Protein 4L1D (pdb70)

B-factor: mean 42.99, std 20.19, range [4.31, 129.13]

Nearest PDB structures (foldseek):
  4l1d-assembly1_A  TM=1.009E+00  e=3.446E-23  Homo sapiens
  4l1d-assembly3_C  TM=9.977E-01  e=1.136E-20  Homo sapiens
  7tj9-assembly1_B  TM=9.835E-01  e=1.934E-17  Homo sapiens
  7w1s-assembly1_B  TM=7.763E-01  e=4.153E-06  Vicugna pacos
  1tvd-assembly1_B  TM=7.160E-01  e=3.524E-06  Homo sapiens

Radius of gyration: 20.34 Å; Cα contacts (8 Å, |Δi|>4): 832; chains: 3; bounding box: 55×54×39 Å

CATH classification: 2.60.40.10

InterPro domains:
  IPR003599 Immunoglobulin domain subtype [SM00409] (30-140)
  IPR007110 Immunoglobulin-like domain [PS50835] (24-123)
  IPR013106 Immunoglobulin V-set domain [PF07686] (29-140)
  IPR013783 Immunoglobulin-like fold [G3DSA:2.60.40.10] (25-149)
  IPR027098 Sodium channel subunit beta-1/beta-3 [PTHR10546] (1-215)
  IPR036179 Immunoglobulin-like domain superfamily [SSF48726] (28-125)

Foldseek 3Di:
DFDADAADAEAEAFAKGKRKGFADDDVADKKKWKWWAFVVGDTDTCWIDDVHTDQDDDPQRPQKAFDADPVPRIGMIMGGRDDQRRFGKMKMWMAGPCGDIDIGIHRHGYDYD/DFDADAADAEAEAQAKGKHKGFADDCADKKKWKWWAFPHGDIDTCWIQDVHTDQDDDPQRPQKAFDADPVRRIGMIMRHRDHQRRFGKMKMWMQHNDDIDIGIHRHGYDD/DDADAADAEAEAFAKGKHKDFADDCAAKKKWKWWAAVVGDIDTDWIDDVHTDQDDDPQGPQKAFDADPVRRIGMIMGGRDDQVRFGKMKIWMQHVDDIDIDIHRHGYDD

Sequence (332 aa):
VCVEVPSETEAVQGNPMKLRCISCMKRATTVVEWFYRPEGGKDFLIYEYRNGHQEVESPFQGRLQWNGSKDLQDVSITVLNVTLNDSGLYTCNVSREFFVKTTRLIPLRVHHHVCVEVPSETEAVQGNPMKLRCISCMKATTVVEWFYRPEGGKDFLIYEYRNGHQEVESPFQGRLQWNGSKDLQDVSITVLNVTLNDSGLYTCNVSREFVKTTRLIPLRVHHCVEVPSETEAVQGNPMKLRCISCMKATTVVEWFYRPEGGKDFLIYEYRNGHQEVESPFQGRLQWNGSKDLQDVSITVLNVTLNDSGLYTCNVSREFVKTTRLIPLRVHH

Secondary structure (DSSP, 8-state):
-----PPP-EEETTS-EEE--B------EEEEEEEEE-TTS--EEEEEEESSEE---STTTTSEEE---TTSSB--EEE-S--GGG-EEEEEEEEEE--EEEEEEEEEEEE--/-----PPP-EEETTS-EEE--B------EEEEEEEE-SS---EEEEEEESSBPP--STTTTSEEE---TTSSB--EEESS--GGG-EEEEEEEEE--EEEEEEEEEEEE-/----PPP-EEETTS-EEE--B------EEEEEEEE-TTS--EEEEEESSSBPP--STTTTSEEE---SSSSB--EEESS--GGG-EEEEEEEEE--EEEEEEEEEEEE-

GO terms:
  GO:0005886 plasma membrane (C, IDA)
  GO:0001518 voltage-gated sodium channel complex (C, IDA)
  GO:0005515 protein binding (F, IPI)
  GO:0035725 sodium ion transmembrane transport (P, IDA)
  GO:0017080 sodium channel regulator activity (F, IDA)
  GO:0010765 positive regulation of sodium ion transport (P, IDA)
  GO:0051899 membrane depolarization (P, IDA)
  GO:0086010 membrane depolarization during action potential (P, IDA)
  GO:0001518 voltage-gated sodium channel complex (C, TAS)
  GO:0017080 sodium channel regulator activity (F, IMP)
  GO:0010765 positive regulation of sodium ion transport (P, IMP)
  GO:0060048 cardiac muscle contraction (P, IMP)
  GO:0060371 regulation of atrial cardiac muscle cell membrane depolarization (P, IMP)
  GO:0060373 regulation of ventricular cardiac muscle cell membrane depolarization (P, IMP)
  GO:0072659 protein localization to plasma membrane (P, IMP)
  GO:0086002 cardiac muscle cell action potential involved in contraction (P, IMP)
  GO:0086005 ventricular cardiac muscle cell action potential (P, IMP)
  GO:0086010 membrane depolarization during action potential (P, IMP)
  GO:0086012 membrane depolarization during cardiac muscle cell action potential (P, IMP)
  GO:0086014 atrial cardiac muscle cell action potential (P, IMP)

Structure (mmCIF, N/CA/C/O backbone):
data_4L1D
#
_entry.id   4L1D
#
_cell.length_a   81.469
_cell.length_b   81.469
_cell.length_c   114.257
_cell.angle_alpha   90.00
_cell.angle_beta   90.00
_cell.angle_gamma   120.00
#
_symmetry.space_group_name_H-M   'P 31 2 1'
#
loop_
_entity.id
_entity.type
_entity.pdbx_description
1 polymer 'Sodium channel subunit beta-3'
2 water water
#
loop_
_atom_site.group_PDB
_atom_site.id
_atom_site.type_symbol
_atom_site.label_atom_id
_atom_site.label_alt_id
_atom_site.label_comp_id
_atom_site.label_asym_id
_atom_site.label_entity_id
_atom_site.label_seq_id
_atom_site.pdbx_PDB_ins_code
_atom_site.Cartn_x
_atom_site.Cartn_y
_atom_site.Cartn_z
_atom_site.occupancy
_atom_site.B_iso_or_equiv
_atom_site.auth_seq_id
_atom_site.auth_comp_id
_atom_site.auth_asym_id
_atom_site.auth_atom_id
_atom_site.pdbx_PDB_model_num
ATOM 1 N N . VAL A 1 1 ? 44.226 21.916 144.281 1.00 67.69 1 VAL A N 1
ATOM 2 C CA . VAL A 1 1 ? 44.533 20.643 143.562 1.00 72.92 1 VAL A CA 1
ATOM 3 C C . VAL A 1 1 ? 44.921 20.923 142.104 1.00 69.65 1 VAL A C 1
ATOM 4 O O . VAL A 1 1 ? 44.724 22.032 141.602 1.00 67.62 1 VAL A O 1
ATOM 8 N N . CYS A 1 2 ? 45.464 19.907 141.435 1.00 62.53 2 CYS A N 1
ATOM 9 C CA . CYS A 1 2 ? 45.904 20.008 140.044 1.00 59.75 2 CYS A CA 1
ATOM 10 C C . CYS A 1 2 ? 44.761 19.874 139.038 1.00 57.70 2 CYS A C 1
ATOM 11 O O . CYS A 1 2 ? 44.201 18.783 138.873 1.00 67.04 2 CYS A O 1
ATOM 14 N N . VAL A 1 3 ? 44.439 20.969 138.355 1.00 35.18 3 VAL A N 1
ATOM 15 C CA . VAL A 1 3 ? 43.467 20.931 137.268 1.00 42.99 3 VAL A CA 1
ATOM 16 C C . VAL A 1 3 ? 44.187 20.980 135.920 1.00 38.87 3 VAL A C 1
ATOM 17 O O . VAL A 1 3 ? 45.084 21.798 135.713 1.00 33.02 3 VAL A O 1
ATOM 21 N N . GLU A 1 4 ? 43.789 20.101 135.003 1.00 40.94 4 GLU A N 1
ATOM 22 C CA . GLU A 1 4 ? 44.345 20.100 133.640 1.00 38.94 4 GLU A CA 1
ATOM 23 C C . GLU A 1 4 ? 43.608 21.094 132.749 1.00 31.21 4 GLU A C 1
ATOM 24 O O . GLU A 1 4 ? 42.454 20.860 132.369 1.00 33.09 4 GLU A O 1
ATOM 30 N N . VAL A 1 5 ? 44.263 22.213 132.448 1.00 23.91 5 VAL A N 1
ATOM 31 C CA . VAL A 1 5 ? 43.639 23.246 131.619 1.00 28.64 5 VAL 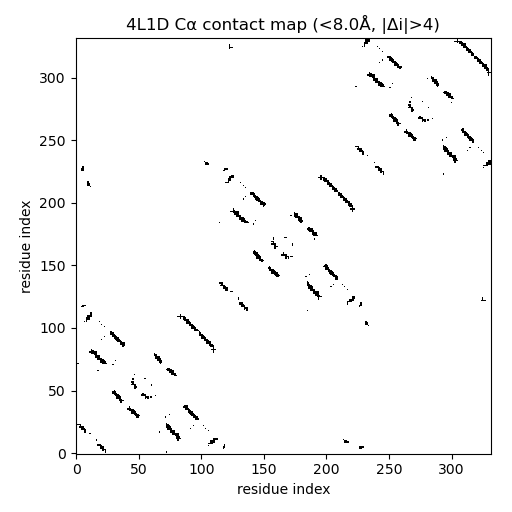A CA 1
ATOM 32 C C . VAL A 1 5 ? 44.351 23.378 130.274 1.00 26.37 5 VAL A C 1
ATOM 33 O O . VAL A 1 5 ? 45.567 23.454 130.227 1.00 28.44 5 VAL A O 1
ATOM 37 N N . PRO A 1 6 ? 43.586 23.437 129.169 1.00 21.05 6 PRO A N 1
ATOM 38 C CA . PRO A 1 6 ? 44.175 23.589 127.843 1.00 9.15 6 PRO A CA 1
ATOM 39 C C . PRO A 1 6 ? 44.829 24.957 127.654 1.00 14.03 6 PRO A C 1
ATOM 40 O O . PRO A 1 6 ? 44.470 25.907 128.313 1.00 21.13 6 PRO A O 1
ATOM 44 N N . SER A 1 7 ? 45.795 25.053 126.764 1.00 15.91 7 SER A N 1
ATOM 45 C CA . SER A 1 7 ? 46.433 26.327 126.486 1.00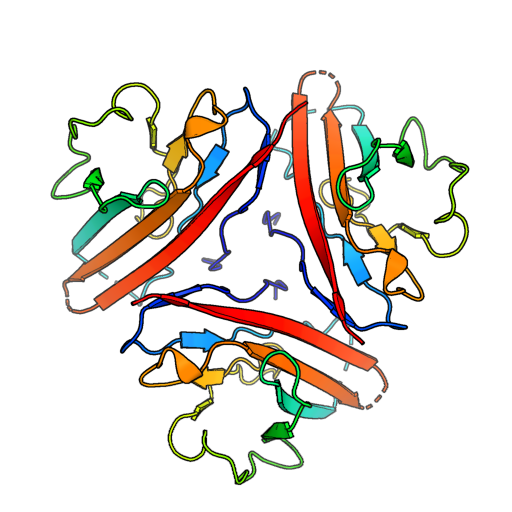 21.43 7 SER A CA 1
ATOM 46 C C . SER A 1 7 ? 45.533 27.262 125.683 1.00 19.03 7 SER A C 1
ATOM 47 O O . SER A 1 7 ? 44.672 26.799 124.937 1.00 24.45 7 SER A O 1
ATOM 50 N N . GLU A 1 8 ? 45.737 28.574 125.826 1.00 17.11 8 GLU A N 1
ATOM 51 C CA . GLU A 1 8 ? 45.201 29.527 124.856 1.00 16.47 8 GLU A CA 1
ATOM 52 C C . GLU A 1 8 ? 45.773 29.154 123.490 1.00 15.29 8 GLU A C 1
ATOM 53 O O . GLU A 1 8 ? 46.858 28.579 123.406 1.00 23.77 8 GLU A O 1
ATOM 59 N N . THR A 1 9 ? 45.062 29.471 122.418 1.00 13.79 9 THR A N 1
ATOM 60 C CA . THR A 1 9 ? 45.549 29.143 121.075 1.00 16.67 9 THR A CA 1
ATOM 61 C C . THR A 1 9 ? 45.651 30.374 120.197 1.00 14.74 9 THR A C 1
ATOM 62 O O . THR A 1 9 ? 46.072 30.296 119.051 1.00 24.58 9 THR A O 1
ATOM 66 N N . GLU A 1 10 ? 45.230 31.511 120.722 1.00 22.15 10 GLU A N 1
ATOM 67 C CA . GLU A 1 10 ? 45.330 32.758 119.981 1.00 21.88 10 GLU A CA 1
ATOM 68 C C . GLU A 1 10 ? 46.269 33.704 120.722 1.00 20.98 10 GLU A C 1
ATOM 69 O O . GLU A 1 10 ? 46.250 33.769 121.950 1.00 22.78 10 GLU A O 1
ATOM 75 N N . ALA A 1 11 ? 47.124 34.398 119.982 1.00 25.17 11 ALA A N 1
ATOM 76 C CA . ALA A 1 11 ? 48.105 35.292 120.592 1.00 19.29 11 ALA A CA 1
ATOM 77 C C . ALA A 1 11 ? 48.148 36.601 119.854 1.00 15.95 11 ALA A C 1
ATOM 78 O O . ALA A 1 11 ? 47.973 36.646 118.640 1.00 23.43 11 ALA A O 1
ATOM 80 N N . VAL A 1 12 ? 48.406 37.665 120.596 1.00 17.97 12 VAL A N 1
ATOM 81 C CA . VAL A 1 12 ? 48.536 38.988 120.017 1.00 31.42 12 VAL A CA 1
ATOM 82 C C . VAL A 1 12 ? 50.005 39.278 119.726 1.00 27.42 12 VAL A C 1
ATOM 83 O O . VAL A 1 12 ? 50.856 39.102 120.594 1.00 32.43 12 VAL A O 1
ATOM 87 N N . GLN A 1 13 ? 50.288 39.718 118.504 1.00 28.49 13 GLN A N 1
ATOM 88 C CA . GLN A 1 13 ? 51.643 40.049 118.083 1.00 36.46 13 GLN A CA 1
ATOM 89 C C . GLN A 1 13 ? 52.278 41.077 119.015 1.00 36.14 13 GLN A C 1
ATOM 90 O O . GLN A 1 13 ? 51.653 42.067 119.386 1.00 33.78 13 GLN A O 1
ATOM 96 N N . GLY A 1 14 ? 53.520 40.828 119.404 1.00 33.45 14 GLY A N 1
ATOM 97 C CA . GLY A 1 14 ? 54.242 41.785 120.232 1.00 30.45 14 GLY A CA 1
ATOM 98 C C . GLY A 1 14 ? 54.155 41.515 121.720 1.00 40.80 14 GLY A C 1
ATOM 99 O O . GLY A 1 14 ? 54.953 42.041 122.491 1.00 46.59 14 GLY A O 1
ATOM 100 N N . ASN A 1 15 ? 53.187 40.705 122.140 1.00 43.85 15 ASN A N 1
ATOM 101 C CA . ASN A 1 15 ? 53.091 40.319 123.542 1.00 30.74 15 ASN A CA 1
ATOM 102 C C . ASN A 1 15 ? 53.708 38.955 123.802 1.00 28.69 15 ASN A C 1
ATOM 103 O O . ASN A 1 15 ? 53.886 38.168 122.881 1.00 30.24 15 ASN A O 1
ATOM 108 N N . PRO A 1 16 ? 53.998 38.653 125.076 1.00 34.33 16 PRO A N 1
ATOM 109 C CA . PRO A 1 16 ? 54.385 37.293 125.446 1.00 29.48 16 PRO A CA 1
ATOM 110 C C . PRO A 1 16 ? 53.180 36.356 125.381 1.00 27.30 16 PRO A C 1
ATOM 111 O O . PRO A 1 16 ? 52.050 36.780 125.601 1.00 33.69 16 PRO A O 1
ATOM 115 N N . MET A 1 17 ? 53.428 35.087 125.096 1.00 36.96 17 MET A N 1
ATOM 116 C CA . MET A 1 17 ? 52.373 34.087 124.995 1.00 23.17 17 MET A CA 1
ATOM 117 C C . MET A 1 17 ? 52.712 32.924 125.924 1.00 18.19 17 MET A C 1
ATOM 118 O O . MET A 1 17 ? 53.856 32.458 125.951 1.00 26.66 17 MET A O 1
ATOM 123 N N . LYS A 1 18 ? 51.732 32.479 126.700 1.00 10.60 18 LYS A N 1
ATOM 124 C CA . LYS A 1 18 ? 51.926 31.314 127.542 1.00 15.10 18 LYS A CA 1
ATOM 125 C C . LYS A 1 18 ? 51.452 30.079 126.809 1.00 16.28 18 LYS A C 1
ATOM 126 O O . LYS A 1 18 ? 50.275 29.957 126.497 1.00 23.46 18 LYS A O 1
ATOM 132 N N . LEU A 1 19 ? 52.367 29.171 126.516 1.00 17.69 19 LEU A N 1
ATOM 133 C CA . LEU A 1 19 ? 51.972 27.874 126.008 1.00 17.74 19 LEU A CA 1
ATOM 134 C C . LEU A 1 19 ? 51.728 26.960 127.205 1.00 18.57 19 LEU A C 1
ATOM 135 O O . LEU A 1 19 ? 52.649 26.387 127.779 1.00 11.99 19 LEU A O 1
ATOM 140 N N . ARG A 1 20 ? 50.479 26.869 127.618 1.00 17.03 20 ARG A N 1
ATOM 141 C CA . ARG A 1 20 ? 50.158 26.110 128.813 1.00 11.89 20 ARG A CA 1
ATOM 142 C C . ARG A 1 20 ? 50.245 24.605 128.538 1.00 14.62 20 ARG A C 1
ATOM 143 O O . ARG A 1 20 ? 49.776 24.125 127.514 1.00 19.13 20 ARG A O 1
ATOM 151 N N . CYS A 1 21 ? 50.894 23.864 129.425 1.00 19.90 21 CYS A N 1
ATOM 152 C CA . CYS A 1 21 ? 50.847 22.400 129.343 1.00 15.22 21 CYS A CA 1
ATOM 153 C C . CYS A 1 21 ? 50.794 21.819 130.752 1.00 20.31 21 CYS A C 1
ATOM 154 O O . CYS A 1 21 ? 51.725 21.994 131.533 1.00 21.77 21 CYS A O 1
ATOM 157 N N . ILE A 1 22 ? 49.685 21.165 131.082 1.00 15.05 22 ILE A N 1
ATOM 158 C CA . ILE A 1 22 ? 49.509 20.605 132.392 1.00 13.53 22 ILE A CA 1
ATOM 159 C C . ILE A 1 22 ? 49.244 19.111 132.320 1.00 22.85 22 ILE A C 1
ATOM 160 O O . ILE A 1 22 ? 48.360 18.654 131.610 1.00 26.20 22 ILE A O 1
ATOM 165 N N . SER A 1 23 ? 50.033 18.347 133.055 1.00 28.63 23 SER A N 1
ATOM 166 C CA . SER A 1 23 ? 49.851 16.918 133.120 1.00 29.37 23 SER A CA 1
ATOM 167 C C . SER A 1 23 ? 49.703 16.576 134.586 1.00 31.92 23 SER A C 1
ATOM 168 O O . SER A 1 23 ? 50.688 16.506 135.305 1.00 39.30 23 SER A O 1
ATOM 171 N N . CYS A 1 24 ? 48.467 16.398 135.037 1.00 27.60 24 CYS A N 1
ATOM 172 C CA . CYS A 1 24 ? 48.216 16.097 136.431 1.00 24.23 24 CYS A CA 1
ATOM 173 C C . CYS A 1 24 ? 48.575 14.663 136.672 1.00 30.81 24 CYS A C 1
ATOM 174 O O . CYS A 1 24 ? 48.282 13.776 135.884 1.00 31.47 24 CYS A O 1
ATOM 177 N N . MET A 1 25 ? 49.244 14.433 137.773 1.00 44.33 25 MET A N 1
ATOM 178 C CA . MET A 1 25 ? 49.997 13.228 137.869 1.00 51.44 25 MET A CA 1
ATOM 179 C C . MET A 1 25 ? 49.428 12.235 138.850 1.00 57.58 25 MET A C 1
ATOM 180 O O . MET A 1 25 ? 48.587 12.578 139.681 1.00 53.58 25 MET A O 1
ATOM 185 N N . LYS A 1 26 ? 49.903 10.998 138.711 1.00 62.36 26 LYS A N 1
ATOM 186 C CA . LYS A 1 26 ? 49.440 9.847 139.475 1.00 67.77 26 LYS A CA 1
ATOM 187 C C . LYS A 1 26 ? 50.294 9.580 140.712 1.00 66.73 26 LYS A C 1
ATOM 188 O O . LYS A 1 26 ? 51.425 9.099 140.601 1.00 63.11 26 LYS A O 1
ATOM 190 N N . ARG A 1 27 ? 49.727 9.886 141.879 1.00 64.08 27 ARG A N 1
ATOM 191 C CA . ARG A 1 27 ? 50.359 9.663 143.192 1.00 67.20 27 ARG A CA 1
ATOM 192 C C . ARG A 1 27 ? 51.409 8.546 143.219 1.00 64.58 27 ARG A C 1
ATOM 193 O O . ARG A 1 27 ? 51.228 7.515 143.872 1.00 63.82 27 ARG A O 1
ATOM 195 N N . ALA A 1 32 ? 59.359 9.437 140.954 1.00 57.20 32 ALA A N 1
ATOM 196 C CA . ALA A 1 32 ? 58.790 9.855 139.668 1.00 63.61 32 ALA A CA 1
ATOM 197 C C . ALA A 1 32 ? 59.759 10.688 138.813 1.00 61.43 32 ALA A C 1
ATOM 198 O O . ALA A 1 32 ? 60.020 11.853 139.125 1.00 58.88 32 ALA A O 1
ATOM 200 N N . THR A 1 33 ? 60.274 10.095 137.735 1.00 52.58 33 THR A N 1
ATOM 201 C CA . THR A 1 33 ? 61.209 10.787 136.844 1.00 47.68 33 THR A CA 1
ATOM 202 C C . THR A 1 33 ? 60.494 11.386 135.642 1.00 46.61 33 THR A C 1
ATOM 203 O O . THR A 1 33 ? 59.723 10.708 134.961 1.00 51.23 33 THR A O 1
ATOM 207 N N . THR A 1 34 ? 60.783 12.653 135.376 1.00 41.58 34 THR A N 1
ATOM 208 C CA . THR A 1 34 ? 60.081 13.409 134.357 1.00 35.32 34 THR A CA 1
ATOM 209 C C . THR A 1 34 ? 60.958 13.831 133.194 1.00 32.03 34 THR A C 1
ATOM 210 O O . THR A 1 34 ? 62.095 14.253 133.386 1.00 37.24 34 THR A O 1
ATOM 214 N N . VAL A 1 35 ? 60.423 13.700 131.988 1.00 32.41 35 VAL A N 1
ATOM 215 C CA . VAL A 1 35 ? 61.039 14.295 130.819 1.00 36.06 35 VAL A CA 1
ATOM 216 C C . VAL A 1 35 ? 59.981 15.147 130.156 1.00 32.05 35 VAL A C 1
ATOM 217 O O . VAL A 1 35 ? 58.821 14.752 130.078 1.00 27.29 35 VAL A O 1
ATOM 221 N N . VAL A 1 36 ? 60.381 16.334 129.713 1.00 29.10 36 VAL A N 1
ATOM 222 C CA . VAL A 1 36 ? 59.482 17.219 128.985 1.00 21.12 36 VAL A CA 1
ATOM 223 C C . VAL A 1 36 ? 60.170 17.638 127.703 1.00 25.63 36 VAL A C 1
ATOM 224 O O . VAL A 1 36 ? 61.293 18.132 127.738 1.00 27.54 36 VAL A O 1
ATOM 228 N N . GLU A 1 37 ? 59.501 17.436 126.576 1.00 24.60 37 GLU A N 1
ATOM 229 C CA . GLU A 1 37 ? 60.016 17.926 125.311 1.00 21.59 37 GLU A CA 1
ATOM 230 C C . GLU A 1 37 ? 58.977 18.820 124.675 1.00 18.86 37 GLU A C 1
ATOM 231 O O . GLU A 1 37 ? 57.804 18.453 124.591 1.00 15.23 37 GLU A O 1
ATOM 237 N N . TRP A 1 38 ? 59.401 20.008 124.257 1.00 13.86 38 TRP A N 1
ATOM 238 C CA . TRP A 1 38 ? 58.536 20.886 123.504 1.00 5.68 38 TRP A CA 1
ATOM 239 C C . TRP A 1 38 ? 58.999 20.936 122.065 1.00 15.23 38 TRP A C 1
ATOM 240 O O . TRP A 1 38 ? 60.190 21.116 121.783 1.00 17.25 38 TRP A O 1
ATOM 251 N N . PHE A 1 39 ? 58.054 20.790 121.149 1.00 15.28 39 PHE A N 1
ATOM 252 C CA . PHE A 1 39 ? 58.371 20.814 119.732 1.00 14.92 39 PHE A CA 1
ATOM 253 C C . PHE A 1 39 ? 57.615 21.942 119.048 1.00 16.15 39 PHE A C 1
ATOM 254 O O . PHE A 1 39 ? 56.562 22.383 119.537 1.00 11.05 39 PHE A O 1
ATOM 262 N N . TYR A 1 40 ? 58.154 22.419 117.931 1.00 10.45 40 TYR A N 1
ATOM 263 C CA . TYR A 1 40 ? 57.432 23.377 117.107 1.00 14.67 40 TYR A CA 1
ATOM 264 C C . TYR A 1 40 ? 57.479 22.948 115.659 1.00 20.04 40 TYR A C 1
ATOM 265 O O . TYR A 1 40 ? 58.487 22.390 115.198 1.00 20.43 40 TYR A O 1
ATOM 274 N N . ARG A 1 41 ? 56.388 23.223 114.949 1.00 12.60 41 ARG A N 1
ATOM 275 C CA . ARG A 1 41 ? 56.310 22.914 113.545 1.00 18.03 41 ARG A CA 1
ATOM 276 C C . ARG A 1 41 ? 55.688 24.084 112.832 1.00 22.18 41 ARG A C 1
ATOM 277 O O . ARG A 1 41 ? 54.565 24.472 113.122 1.00 25.48 41 ARG A O 1
ATOM 285 N N . PRO A 1 42 ? 56.418 24.644 111.876 1.00 30.83 42 PRO A N 1
ATOM 286 C CA . PRO A 1 42 ? 55.878 25.691 111.030 1.00 24.11 42 PRO A CA 1
ATOM 287 C C . PRO A 1 42 ? 55.001 25.078 109.944 1.00 31.09 42 PRO A C 1
ATOM 288 O O . PRO A 1 42 ? 55.227 23.930 109.539 1.00 35.33 42 PRO A O 1
ATOM 292 N N . GLU A 1 43 ? 54.011 25.842 109.486 1.00 30.44 43 GLU A N 1
ATOM 293 C CA . GLU A 1 43 ? 53.136 25.424 108.404 1.00 31.22 43 GLU A CA 1
ATOM 294 C C . GLU A 1 43 ? 53.946 24.885 107.222 1.00 28.27 43 GLU A C 1
ATOM 295 O O . GLU A 1 43 ? 54.769 25.589 106.633 1.00 27.05 43 GLU A O 1
ATOM 301 N N . GLY A 1 44 ? 53.710 23.617 106.908 1.00 26.77 44 GLY A N 1
ATOM 302 C CA . GLY A 1 44 ? 54.370 22.955 105.802 1.00 21.35 44 GLY A CA 1
ATOM 303 C C . GLY A 1 44 ? 55.800 22.580 106.114 1.00 37.96 44 GLY A C 1
ATOM 304 O O . GLY A 1 44 ? 56.618 22.471 105.204 1.00 36.99 44 GLY A O 1
ATOM 305 N N . GLY A 1 45 ? 56.101 22.366 107.393 1.00 33.50 45 GLY A N 1
ATOM 306 C CA . GLY A 1 45 ? 57.450 22.014 107.828 1.00 30.33 45 GLY A CA 1
ATOM 307 C C . GLY A 1 45 ? 57.501 20.796 108.734 1.00 24.51 45 GLY A C 1
ATOM 308 O O . GLY A 1 45 ? 56.533 20.038 108.823 1.00 17.66 45 GLY A O 1
ATOM 309 N N . LYS A 1 46 ? 58.636 20.621 109.408 1.00 25.51 46 LYS A N 1
ATOM 310 C CA . LYS A 1 46 ? 58.871 19.475 110.293 1.00 31.22 46 LYS A CA 1
ATOM 311 C C . LYS A 1 46 ? 58.999 19.921 111.741 1.00 24.23 46 LYS A C 1
ATOM 312 O O . LYS A 1 46 ? 59.554 20.981 112.006 1.00 26.63 46 LYS A O 1
ATOM 318 N N . ASP A 1 47 ? 58.514 19.103 112.675 1.00 24.01 47 ASP A N 1
ATOM 319 C CA . ASP A 1 47 ? 58.758 19.331 114.104 1.00 21.62 47 ASP A CA 1
ATOM 320 C C . ASP A 1 47 ? 60.244 19.449 114.395 1.00 25.17 47 ASP A C 1
ATOM 321 O O . ASP A 1 47 ? 61.032 18.617 113.940 1.00 34.01 47 ASP A O 1
ATOM 326 N N . PHE A 1 48 ? 60.638 20.458 115.153 1.00 18.32 48 PHE A N 1
ATOM 327 C CA . PHE A 1 48 ? 61.950 20.404 115.767 1.00 23.35 48 PHE A CA 1
ATOM 328 C C . PHE A 1 48 ? 61.816 20.748 117.238 1.00 26.20 48 PHE A C 1
ATOM 329 O O . PHE A 1 48 ? 60.902 21.469 117.617 1.00 21.14 48 PHE A O 1
ATOM 337 N N . LEU A 1 49 ? 62.712 20.199 118.056 1.00 17.67 49 LEU A N 1
ATOM 338 C CA . LEU A 1 49 ? 62.733 20.428 119.499 1.00 8.66 49 LEU A CA 1
ATOM 339 C C . LEU A 1 49 ? 63.055 21.881 119.812 1.00 22.50 49 LEU A C 1
ATOM 340 O O . LEU A 1 49 ? 63.887 22.467 119.144 1.00 27.30 49 LEU A O 1
ATOM 345 N N . ILE A 1 50 ? 62.405 22.466 120.816 1.00 21.09 50 ILE A N 1
ATOM 346 C CA . ILE A 1 50 ? 62.694 23.875 121.176 1.00 15.26 50 ILE A CA 1
ATOM 347 C C . ILE A 1 50 ? 62.958 24.068 122.663 1.00 11.52 50 ILE A C 1
ATOM 348 O O . ILE A 1 50 ? 63.568 25.042 123.051 1.00 15.68 50 ILE A O 1
ATOM 353 N N . TYR A 1 51 ? 62.461 23.146 123.479 1.00 15.58 51 TYR A N 1
ATOM 354 C CA . TYR A 1 51 ? 62.672 23.166 124.912 1.00 6.93 51 TYR A CA 1
ATOM 355 C C . TYR A 1 51 ? 62.741 21.729 125.417 1.00 20.84 51 TYR A C 1
ATOM 356 O O . TYR A 1 51 ? 61.993 20.870 124.954 1.00 19.17 51 TYR A O 1
ATOM 365 N N . GLU A 1 52 ? 63.628 21.464 126.366 1.00 18.31 52 GLU A N 1
ATOM 366 C CA . GLU A 1 52 ? 63.731 20.118 126.915 1.00 22.62 52 GLU A CA 1
ATOM 367 C C . GLU A 1 52 ? 63.986 20.126 128.420 1.00 27.88 52 GLU A C 1
ATOM 368 O O . GLU A 1 52 ? 64.869 20.838 128.893 1.00 22.96 52 GLU A O 1
ATOM 374 N N . TYR A 1 53 ? 63.231 19.338 129.181 1.00 22.51 53 TYR A N 1
ATOM 375 C CA . TYR A 1 53 ? 63.702 18.992 130.519 1.00 19.78 53 TYR A CA 1
ATOM 376 C C . TYR A 1 53 ? 64.102 17.521 130.566 1.00 23.66 53 TYR A C 1
ATOM 377 O O . TYR A 1 53 ? 63.258 16.630 130.428 1.00 31.35 53 TYR A O 1
ATOM 386 N N . ARG A 1 54 ? 65.391 17.273 130.749 1.00 21.13 54 ARG A N 1
ATOM 387 C CA . ARG A 1 54 ? 65.929 15.919 130.793 1.00 25.38 54 ARG A CA 1
ATOM 388 C C . ARG A 1 54 ? 67.138 15.919 131.730 1.00 30.99 54 ARG A C 1
ATOM 389 O O . ARG A 1 54 ? 68.252 16.227 131.307 1.00 35.73 54 ARG A O 1
ATOM 397 N N . ASN A 1 55 ? 66.917 15.559 132.995 1.00 26.32 55 ASN A N 1
ATOM 398 C CA . ASN A 1 55 ? 67.921 15.771 134.039 1.00 29.81 55 ASN A CA 1
ATOM 399 C C . ASN A 1 55 ? 68.349 17.230 134.029 1.00 30.08 55 ASN A C 1
ATOM 400 O O . ASN A 1 55 ? 69.500 17.539 133.756 1.00 31.04 55 ASN A O 1
ATOM 405 N N . GLY A 1 56 ? 67.397 18.120 134.280 1.00 31.73 56 GLY A N 1
ATOM 406 C CA . GLY A 1 56 ? 67.633 19.556 134.170 1.00 35.60 56 GLY A CA 1
ATOM 407 C C . GLY A 1 56 ? 67.041 20.177 132.914 1.00 38.18 56 GLY A C 1
ATOM 408 O O . GLY A 1 56 ? 66.704 19.466 131.943 1.00 29.60 56 GLY A O 1
ATOM 409 N N . HIS A 1 57 ? 66.914 21.509 132.943 1.00 28.29 57 HIS A N 1
ATOM 410 C CA . HIS A 1 57 ? 66.501 22.287 131.775 1.00 19.32 57 HIS A CA 1
ATOM 411 C C . HIS A 1 57 ? 67.682 22.518 130.846 1.00 20.38 57 HIS A C 1
ATOM 412 O O . HIS A 1 57 ? 68.644 23.196 131.199 1.00 26.61 57 HIS A O 1
ATOM 419 N N . GLN A 1 58 ? 67.604 21.941 129.657 1.00 20.32 58 GLN A N 1
ATOM 420 C CA . GLN A 1 58 ? 68.714 21.973 128.729 1.00 22.00 58 GLN A CA 1
ATOM 421 C C . GLN A 1 58 ? 68.603 23.158 127.808 1.00 25.69 58 GLN A C 1
ATOM 422 O O . GLN A 1 58 ? 67.496 23.624 127.514 1.00 19.99 58 GLN A O 1
ATOM 428 N N . GLU A 1 59 ? 69.756 23.654 127.375 1.00 21.21 59 GLU A N 1
ATOM 429 C CA . GLU A 1 59 ? 69.785 24.627 126.318 1.00 29.41 59 GLU A CA 1
ATOM 430 C C . GLU A 1 59 ? 69.606 23.912 125.002 1.00 31.74 59 GLU A C 1
ATOM 431 O O . GLU A 1 59 ? 70.340 22.986 124.663 1.00 44.70 59 GLU A O 1
ATOM 437 N N . VAL A 1 60 ? 68.593 24.340 124.277 1.00 36.12 60 VAL A N 1
ATOM 438 C CA . VAL A 1 60 ? 68.253 23.718 123.028 1.00 36.43 60 VAL A CA 1
ATOM 439 C C . VAL A 1 60 ? 68.512 24.766 121.981 1.00 29.80 60 VAL A C 1
ATOM 440 O O . VAL A 1 60 ? 68.056 25.899 122.104 1.00 25.46 60 VAL A O 1
ATOM 444 N N . GLU A 1 61 ? 69.278 24.405 120.965 1.00 42.29 61 GLU A N 1
ATOM 445 C CA . GLU A 1 61 ? 69.503 25.332 119.874 1.00 44.62 61 GLU A CA 1
ATOM 446 C C . GLU A 1 61 ? 68.327 25.311 118.919 1.00 38.78 61 GLU A C 1
ATOM 447 O O . GLU A 1 61 ? 67.916 24.250 118.454 1.00 48.96 61 GLU A O 1
ATOM 453 N N . SER A 1 62 ? 67.776 26.489 118.663 1.00 25.77 62 SER A N 1
ATOM 454 C CA . SER A 1 62 ? 66.612 26.645 117.820 1.00 36.85 62 SER A CA 1
ATOM 455 C C . SER A 1 62 ? 66.492 28.139 117.609 1.00 41.65 62 SER A C 1
ATOM 456 O O . SER A 1 62 ? 67.112 28.905 118.358 1.00 36.92 62 SER A O 1
ATOM 459 N N . PRO A 1 63 ? 65.684 28.553 116.608 1.00 41.22 63 PRO A N 1
ATOM 460 C CA . PRO A 1 63 ? 65.328 29.954 116.350 1.00 40.46 63 PRO A CA 1
ATOM 461 C C . PRO A 1 63 ? 64.595 30.555 117.543 1.00 37.55 63 PRO A C 1
ATOM 462 O O . PRO A 1 63 ? 64.378 31.785 117.632 1.00 38.21 63 PRO A O 1
ATOM 466 N N . PHE A 1 64 ? 64.204 29.666 118.440 1.00 28.68 64 PHE A N 1
ATOM 467 C CA . PHE A 1 64 ? 63.473 30.036 119.613 1.00 32.12 64 PHE A CA 1
ATOM 468 C C . PHE A 1 64 ? 64.408 30.320 120.769 1.00 38.77 64 PHE A C 1
ATOM 469 O O . PHE A 1 64 ? 64.022 31.021 121.711 1.00 42.09 64 PHE A O 1
ATOM 477 N N . GLN A 1 65 ? 65.633 29.792 120.688 1.00 44.11 65 GLN A N 1
ATOM 478 C CA . GLN A 1 65 ? 66.635 30.028 121.725 1.00 38.54 65 GLN A CA 1
ATOM 479 C C . GLN A 1 65 ? 66.815 31.528 121.864 1.00 42.41 65 GLN A C 1
ATOM 480 O O . GLN A 1 65 ? 67.024 32.224 120.864 1.00 43.52 65 GLN A O 1
ATOM 486 N N . GLY A 1 66 ? 66.705 32.016 123.098 1.00 41.32 66 GLY A N 1
ATOM 487 C CA . GLY A 1 66 ? 66.650 33.451 123.356 1.00 37.72 66 GLY A CA 1
ATOM 488 C C . GLY A 1 66 ? 65.293 33.940 123.839 1.00 34.86 66 GLY A C 1
ATOM 489 O O . GLY A 1 66 ? 65.234 34.744 124.757 1.00 30.65 66 GLY A O 1
ATOM 490 N N . ARG A 1 67 ? 64.201 33.458 123.242 1.00 40.88 67 ARG A N 1
ATOM 491 C CA . ARG A 1 67 ? 62.875 33.980 123.586 1.00 36.39 67 ARG A CA 1
ATOM 492 C C . ARG A 1 67 ? 61.996 33.021 124.363 1.00 31.93 67 ARG A C 1
ATOM 493 O O . ARG A 1 67 ? 60.787 33.218 124.434 1.00 31.29 67 ARG A O 1
ATOM 501 N N . LEU A 1 68 ? 62.570 31.973 124.933 1.00 23.87 68 LEU A N 1
ATOM 502 C CA . LEU A 1 68 ? 61.747 31.042 125.692 1.00 12.60 68 LEU A CA 1
ATOM 503 C C . LEU A 1 68 ? 61.936 31.259 127.180 1.00 24.36 68 LEU A C 1
ATOM 504 O O . LEU A 1 68 ? 63.000 31.691 127.622 1.00 32.26 68 LEU A O 1
ATOM 509 N N . GLN A 1 69 ? 60.898 30.981 127.954 1.00 27.07 69 GLN A N 1
ATOM 510 C CA . GLN A 1 69 ? 60.944 31.231 129.381 1.00 22.57 69 GLN A CA 1
ATOM 511 C C . GLN A 1 69 ? 60.169 30.123 130.050 1.00 18.99 69 GLN A C 1
ATOM 512 O O . GLN A 1 69 ? 59.052 29.831 129.656 1.00 24.21 69 GLN A O 1
ATOM 518 N N . TRP A 1 70 ? 60.752 29.501 131.062 1.00 23.41 70 TRP A N 1
ATOM 519 C CA . TRP A 1 70 ? 60.063 28.441 131.788 1.00 22.65 70 TRP A CA 1
ATOM 520 C C . TRP A 1 70 ? 58.996 29.023 132.710 1.00 30.16 70 TRP A C 1
ATOM 521 O O . TRP A 1 70 ? 59.193 30.071 133.315 1.00 24.96 70 TRP A O 1
ATOM 532 N N . ASN A 1 71 ? 57.868 28.334 132.812 1.00 22.56 71 ASN A N 1
ATOM 533 C CA . ASN A 1 71 ? 56.718 28.899 133.463 1.00 13.07 71 ASN A CA 1
ATOM 534 C C . ASN A 1 71 ? 55.916 27.791 134.095 1.00 22.11 71 ASN A C 1
ATOM 535 O O . ASN A 1 71 ? 54.696 27.856 134.179 1.00 28.54 71 ASN A O 1
ATOM 540 N N . GLY A 1 72 ? 56.613 26.757 134.541 1.00 28.17 72 GLY A N 1
ATOM 541 C CA . GLY A 1 72 ? 55.954 25.590 135.089 1.00 29.70 72 GLY A CA 1
ATOM 542 C C . GLY A 1 72 ? 56.113 25.480 136.588 1.00 30.22 72 GLY A C 1
ATOM 543 O O . GLY A 1 72 ? 56.600 26.398 137.234 1.00 34.32 72 GLY A O 1
ATOM 544 N N . SER A 1 73 ? 55.707 24.347 137.140 1.00 23.29 73 SER A N 1
ATOM 545 C CA . SER A 1 73 ? 55.753 24.145 138.578 1.00 27.78 73 SER A CA 1
ATOM 546 C C . SER A 1 73 ? 57.009 23.357 138.972 1.00 31.89 73 SER A C 1
ATOM 547 O O . SER A 1 73 ? 57.673 22.767 138.126 1.00 30.64 73 SER A O 1
ATOM 550 N N . LYS A 1 74 ? 57.343 23.357 140.256 1.00 41.95 74 LYS A N 1
ATOM 551 C CA . LYS A 1 74 ? 58.515 22.615 140.713 1.00 43.14 74 LYS A CA 1
ATOM 552 C C . LYS A 1 74 ? 58.196 21.128 140.740 1.00 43.20 74 LYS A C 1
ATOM 553 O O . LYS A 1 74 ? 59.067 20.284 140.514 1.00 37.46 74 LYS A O 1
ATOM 559 N N . ASP A 1 75 ? 56.930 20.818 141.001 1.00 40.12 75 ASP A N 1
ATOM 560 C CA . ASP A 1 75 ? 56.479 19.438 140.987 1.00 40.30 75 ASP A CA 1
ATOM 561 C C . ASP A 1 75 ? 56.372 18.875 139.572 1.00 38.78 75 ASP A C 1
ATOM 562 O O . ASP A 1 75 ? 56.095 17.703 139.412 1.00 42.17 75 ASP A O 1
ATOM 567 N N . LEU A 1 76 ? 56.579 19.722 138.564 1.00 37.23 76 LEU A N 1
ATOM 568 C CA . LEU A 1 76 ? 56.572 19.326 137.142 1.00 39.63 76 LEU A CA 1
ATOM 569 C C . LEU A 1 76 ? 55.251 18.771 136.605 1.00 34.53 76 LEU A C 1
ATOM 570 O O . LEU A 1 76 ? 55.245 18.030 135.621 1.00 31.24 76 LEU A O 1
ATOM 575 N N . GLN A 1 77 ? 54.150 19.116 137.255 1.00 26.57 77 GLN A N 1
ATOM 576 C CA . GLN A 1 77 ? 52.835 18.815 136.729 1.00 25.42 77 GLN A CA 1
ATOM 577 C C . GLN A 1 77 ? 52.430 19.924 135.766 1.00 24.94 77 GLN A C 1
ATOM 578 O O . GLN A 1 77 ? 51.755 19.686 134.763 1.00 34.36 77 GLN A O 1
ATOM 584 N N . ASP A 1 78 ? 52.846 21.147 136.075 1.00 19.09 78 ASP A N 1
ATOM 585 C CA . ASP A 1 78 ? 52.711 22.254 135.138 1.00 27.57 78 ASP A CA 1
ATOM 586 C C . ASP A 1 78 ? 54.046 22.435 134.444 1.00 23.89 78 ASP A C 1
ATOM 587 O O . ASP A 1 78 ? 55.043 22.710 135.102 1.00 25.04 78 ASP A O 1
ATOM 592 N N . VAL A 1 79 ? 54.067 22.257 133.126 1.00 22.92 79 VAL A N 1
ATOM 593 C CA . VAL A 1 79 ? 55.309 22.346 132.345 1.00 21.45 79 VAL A CA 1
ATOM 594 C C . VAL A 1 79 ? 55.197 23.412 131.241 1.00 17.31 79 VAL A C 1
ATOM 595 O O . VAL A 1 79 ? 55.849 23.342 130.187 1.00 17.15 79 VAL A O 1
ATOM 599 N N . SER A 1 80 ? 54.371 24.412 131.503 1.00 16.14 80 SER A N 1
ATOM 600 C CA . SER A 1 80 ? 54.171 25.490 130.550 1.00 17.70 80 SER A CA 1
ATOM 601 C C . SER A 1 80 ? 55.441 26.270 130.294 1.00 14.33 80 SER A C 1
ATOM 602 O O . SER A 1 80 ? 56.311 26.380 131.169 1.00 12.88 80 SER A 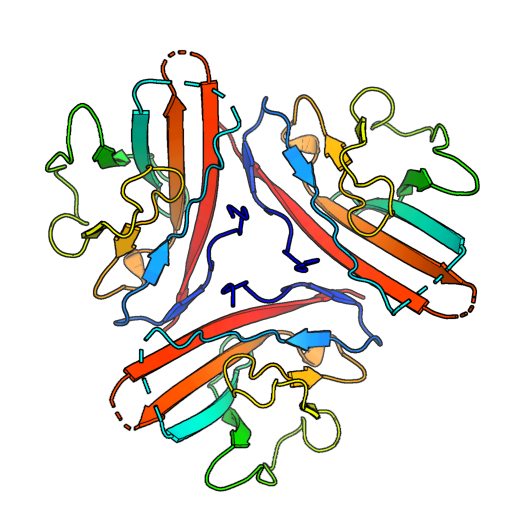O 1
ATOM 605 N N . ILE A 1 81 ? 55.531 26.816 129.083 1.00 11.94 81 ILE A N 1
ATOM 606 C CA . ILE A 1 81 ? 56.594 27.752 128.725 1.00 22.56 81 ILE A CA 1
ATOM 607 C C . ILE A 1 81 ? 56.005 29.024 128.152 1.00 15.56 81 ILE A C 1
ATOM 608 O O . ILE A 1 81 ? 54.837 29.049 127.796 1.00 25.17 81 ILE A O 1
ATOM 613 N N . THR A 1 82 ? 56.803 30.080 128.093 1.00 19.94 82 THR A N 1
ATOM 614 C CA . THR A 1 82 ? 56.349 31.346 127.541 1.00 25.28 82 THR A CA 1
ATOM 615 C C . THR A 1 82 ? 57.219 31.712 126.364 1.00 16.59 82 THR A C 1
ATOM 616 O O . THR A 1 82 ? 58.434 31.657 126.461 1.00 24.83 82 THR A O 1
ATOM 620 N N . VAL A 1 83 ? 56.610 32.093 125.256 1.00 20.49 83 VAL A N 1
ATOM 621 C CA . VAL A 1 83 ? 57.381 32.644 124.162 1.00 26.20 83 VAL A CA 1
ATOM 622 C C . VAL A 1 83 ? 57.292 34.151 124.263 1.00 26.54 83 VAL A C 1
ATOM 623 O O . VAL A 1 83 ? 56.199 34.714 124.219 1.00 24.04 83 VAL A O 1
ATOM 627 N N . LEU A 1 84 ? 58.438 34.798 124.407 1.00 23.75 84 LEU A N 1
ATOM 628 C CA . LEU A 1 84 ? 58.466 36.237 124.584 1.00 30.26 84 LEU A CA 1
ATOM 629 C C . LEU A 1 84 ? 58.404 36.906 123.223 1.00 41.89 84 LEU A C 1
ATOM 630 O O . LEU A 1 84 ? 58.914 36.364 122.236 1.00 36.89 84 LEU A O 1
ATOM 635 N N . ASN A 1 85 ? 57.734 38.054 123.169 1.00 43.66 85 ASN A N 1
ATOM 636 C CA . ASN A 1 85 ? 57.853 38.954 122.032 1.00 46.98 85 ASN A CA 1
ATOM 637 C C . ASN A 1 85 ? 57.407 38.257 120.758 1.00 40.95 85 ASN A C 1
ATOM 638 O O . ASN A 1 85 ? 58.189 38.020 119.832 1.00 37.98 85 ASN A O 1
ATOM 643 N N . VAL A 1 86 ? 56.122 37.948 120.726 1.00 38.40 86 VAL A N 1
ATOM 644 C CA . VAL A 1 86 ? 55.571 37.078 119.707 1.00 29.80 86 VAL A CA 1
ATOM 645 C C . VAL A 1 86 ? 55.407 37.769 118.351 1.00 28.02 86 VAL A C 1
ATOM 646 O O . VAL A 1 86 ? 54.966 38.922 118.269 1.00 28.39 86 VAL A O 1
ATOM 650 N N . THR A 1 87 ? 55.806 37.052 117.301 1.00 24.74 87 THR A N 1
ATOM 651 C CA . THR A 1 87 ? 55.632 37.507 115.918 1.00 29.92 87 THR A CA 1
ATOM 652 C C . THR A 1 87 ? 54.682 36.630 115.127 1.00 29.60 87 THR A C 1
ATOM 653 O O . THR A 1 87 ? 54.507 35.445 115.426 1.00 30.02 87 THR A O 1
ATOM 657 N N . LEU A 1 88 ? 54.110 37.220 114.084 1.00 32.17 88 LEU A N 1
ATOM 658 C CA . LEU A 1 88 ? 53.279 36.494 113.136 1.00 34.73 88 LEU A CA 1
ATOM 659 C C . LEU A 1 88 ? 53.923 35.188 112.709 1.00 36.88 88 LEU A C 1
ATOM 660 O O . LEU A 1 88 ? 53.219 34.226 112.420 1.00 44.64 88 LEU A O 1
ATOM 665 N N . ASN A 1 89 ? 55.253 35.148 112.684 1.00 40.12 89 ASN A N 1
ATOM 666 C CA . ASN A 1 89 ? 55.959 33.941 112.279 1.00 33.84 89 ASN A CA 1
ATOM 667 C C . ASN A 1 89 ? 55.963 32.779 113.276 1.00 26.46 89 ASN A C 1
ATOM 668 O O . ASN A 1 89 ? 56.249 31.646 112.896 1.00 29.69 89 ASN A O 1
ATOM 673 N N . ASP A 1 90 ? 55.636 33.054 114.536 1.00 28.66 90 ASP A N 1
ATOM 674 C CA . ASP A 1 90 ? 55.550 32.005 115.547 1.00 23.10 90 ASP A CA 1
ATOM 675 C C . ASP A 1 90 ? 54.284 31.160 115.446 1.00 16.65 90 ASP A C 1
ATOM 676 O O . ASP A 1 90 ? 54.136 30.197 116.182 1.00 17.13 90 ASP A O 1
ATOM 681 N N . SER A 1 91 ? 53.363 31.532 114.557 1.00 18.34 91 SER A N 1
ATOM 682 C CA . SER A 1 91 ? 52.222 30.679 114.243 1.00 20.33 91 SER A CA 1
ATOM 683 C C . SER A 1 91 ? 52.711 29.310 113.782 1.00 18.67 91 SER A C 1
ATOM 684 O O . SER A 1 91 ? 53.762 29.191 113.136 1.00 18.42 91 SER A O 1
ATOM 687 N N . GLY A 1 92 ? 51.951 28.282 114.141 1.00 11.04 92 GLY A N 1
ATOM 688 C CA . GLY A 1 92 ? 52.332 26.901 113.880 1.00 16.74 92 GLY A CA 1
ATOM 689 C C . GLY A 1 92 ? 51.768 26.004 114.964 1.00 30.24 92 GLY A C 1
ATOM 690 O O . GLY A 1 92 ? 50.942 26.443 115.767 1.00 38.60 92 GLY A O 1
ATOM 691 N N . LEU A 1 93 ? 52.222 24.753 114.995 1.00 16.54 93 LEU A N 1
ATOM 692 C CA . LEU A 1 93 ? 51.737 23.766 115.953 1.00 14.89 93 LEU A CA 1
ATOM 693 C C . LEU A 1 93 ? 52.824 23.452 116.981 1.00 20.21 93 LEU A C 1
ATOM 694 O O . LEU A 1 93 ? 53.918 23.014 116.612 1.00 14.18 93 LEU A O 1
ATOM 699 N N . TYR A 1 94 ? 52.527 23.690 118.258 1.00 17.71 94 TYR A N 1
ATOM 700 C CA . TYR A 1 94 ? 53.463 23.398 119.331 1.00 10.27 94 TYR A CA 1
ATOM 701 C C . TYR A 1 94 ? 53.044 22.096 120.017 1.00 16.81 94 TYR A C 1
ATOM 702 O O . TYR A 1 94 ? 51.878 21.868 120.304 1.00 12.85 94 TYR A O 1
ATOM 711 N N . THR A 1 95 ? 54.002 21.220 120.260 1.00 22.96 95 THR A N 1
ATOM 712 C CA . THR A 1 95 ? 53.679 19.941 120.865 1.00 19.80 95 THR A CA 1
ATOM 713 C C . THR A 1 95 ? 54.361 19.864 122.199 1.00 20.63 95 THR A C 1
ATOM 714 O O . THR A 1 95 ? 55.551 20.155 122.301 1.00 20.83 95 THR A O 1
ATOM 718 N N . CYS A 1 96 ? 53.613 19.476 123.223 1.00 23.98 96 CYS A N 1
ATOM 719 C CA . CYS A 1 96 ? 54.205 19.269 124.536 1.00 19.47 96 CYS A CA 1
ATOM 720 C C . CYS A 1 96 ? 54.136 17.777 124.912 1.00 24.10 96 CYS A C 1
ATOM 721 O O . CYS A 1 96 ? 53.047 17.228 125.079 1.00 24.50 96 CYS A O 1
ATOM 724 N N . ASN A 1 97 ? 55.306 17.132 125.005 1.00 20.80 97 ASN A N 1
ATOM 725 C CA . ASN A 1 97 ? 55.451 15.728 125.455 1.00 19.92 97 ASN A CA 1
ATOM 726 C C . ASN A 1 97 ? 55.949 15.590 126.914 1.00 26.84 97 ASN A C 1
ATOM 727 O O . ASN A 1 97 ? 57.047 16.041 127.266 1.00 27.07 97 ASN A O 1
ATOM 732 N N . VAL A 1 98 ? 55.146 14.968 127.764 1.00 22.50 98 VAL A N 1
ATOM 733 C CA . VAL A 1 98 ? 55.558 14.761 129.137 1.00 21.76 98 VAL A CA 1
ATOM 734 C C . VAL A 1 98 ? 55.587 13.282 129.413 1.00 29.52 98 VAL A C 1
ATOM 735 O O . VAL A 1 98 ? 54.568 12.619 129.312 1.00 30.40 98 VAL A O 1
ATOM 739 N N . SER A 1 99 ? 56.747 12.752 129.769 1.00 33.02 99 SER A N 1
ATOM 740 C CA . SER A 1 99 ? 56.793 11.350 130.165 1.00 31.06 99 SER A CA 1
ATOM 741 C C . SER A 1 99 ? 57.237 11.148 131.607 1.00 34.89 99 SER A C 1
ATOM 742 O O . SER A 1 99 ? 57.964 11.960 132.172 1.00 36.01 99 SER A O 1
ATOM 745 N N . ARG A 1 100 ? 56.760 10.071 132.212 1.00 37.90 100 ARG A N 1
ATOM 746 C CA . ARG A 1 100 ? 56.985 9.867 133.625 1.00 40.18 100 ARG A CA 1
ATOM 747 C C . ARG A 1 100 ? 57.362 8.431 133.901 1.00 55.52 100 ARG A C 1
ATOM 748 O O . ARG A 1 100 ? 56.663 7.501 133.500 1.00 57.73 100 ARG A O 1
ATOM 756 N N . GLU A 1 101 ? 58.469 8.245 134.602 1.00 71.45 101 GLU A N 1
ATOM 757 C CA . GLU A 1 101 ? 58.880 6.904 134.998 1.00 76.93 101 GLU A CA 1
ATOM 758 C C . GLU A 1 101 ? 58.805 6.692 136.497 1.00 74.45 101 GLU A C 1
ATOM 759 O O . GLU A 1 101 ? 58.911 7.648 137.271 1.00 65.44 101 GLU A O 1
ATOM 765 N N . PHE A 1 102 ? 58.635 5.424 136.882 1.00 78.39 102 PHE A N 1
ATOM 766 C CA . PHE A 1 102 ? 58.493 4.971 138.283 1.00 71.29 102 PHE A CA 1
ATOM 767 C C . PHE A 1 102 ? 57.615 5.859 139.173 1.00 67.63 102 PHE A C 1
ATOM 768 O O . PHE A 1 102 ? 56.462 6.158 138.847 1.00 63.67 102 PHE A O 1
ATOM 770 N N . PHE A 1 110 ? 54.819 3.428 134.000 1.00 76.28 110 PHE A N 1
ATOM 771 C CA . PHE A 1 110 ? 55.243 4.378 132.973 1.00 76.68 110 PHE A CA 1
ATOM 772 C C . PHE A 1 110 ? 54.087 5.212 132.416 1.00 75.45 110 PHE A C 1
ATOM 773 O O . PHE A 1 110 ? 52.985 4.708 132.220 1.00 74.31 110 PHE A O 1
ATOM 781 N N . VAL A 1 111 ? 54.341 6.490 132.144 1.00 78.95 111 VAL A N 1
ATOM 782 C CA . VAL A 1 111 ? 53.348 7.299 131.430 1.00 77.73 111 VAL A CA 1
ATOM 783 C C . VAL A 1 111 ? 53.930 8.205 130.340 1.00 70.79 111 VAL A C 1
ATOM 784 O O . VAL A 1 111 ? 55.134 8.457 130.281 1.00 69.10 111 VAL A O 1
ATOM 788 N N . LYS A 1 112 ? 53.056 8.687 129.469 1.00 62.64 112 LYS A N 1
ATOM 789 C CA . LYS A 1 112 ? 53.436 9.634 128.444 1.00 51.18 112 LYS A CA 1
ATOM 790 C C . LYS A 1 112 ? 52.173 10.265 127.948 1.00 41.84 112 LYS A C 1
ATOM 791 O O . LYS A 1 112 ? 51.211 9.567 127.648 1.00 52.49 112 LYS A O 1
ATOM 797 N N . THR A 1 113 ? 52.194 11.581 127.836 1.00 31.60 113 THR A N 1
ATOM 798 C CA . THR A 1 113 ? 51.016 12.337 127.507 1.00 30.58 113 THR A CA 1
ATOM 799 C C . THR A 1 113 ? 51.416 13.370 126.475 1.00 29.51 113 THR A C 1
ATOM 800 O O . THR A 1 113 ? 52.523 13.882 126.521 1.00 38.88 113 THR A O 1
ATOM 804 N N . THR A 1 114 ? 50.538 13.660 125.526 1.00 28.98 114 THR A N 1
ATOM 805 C CA . THR A 1 114 ? 50.851 14.661 124.505 1.00 24.18 114 THR A CA 1
ATOM 806 C C . THR A 1 114 ? 49.795 15.751 124.430 1.00 19.32 114 THR A C 1
ATOM 807 O O . THR A 1 114 ? 48.605 15.483 124.544 1.00 36.97 114 THR A O 1
ATOM 811 N N . ARG A 1 115 ? 50.236 16.974 124.211 1.00 12.19 115 ARG A N 1
ATOM 812 C CA . ARG A 1 115 ? 49.344 18.102 124.084 1.00 12.95 115 ARG A CA 1
ATOM 813 C C . ARG A 1 115 ? 49.690 18.878 122.841 1.00 16.79 115 ARG A C 1
ATOM 814 O O . ARG A 1 115 ? 50.855 19.210 122.603 1.00 18.12 115 ARG A O 1
ATOM 822 N N . LEU A 1 116 ? 48.676 19.210 122.060 1.00 23.55 116 LEU A N 1
ATOM 823 C CA . LEU A 1 116 ? 48.924 19.952 120.842 1.00 20.52 116 LEU A CA 1
ATOM 824 C C . LEU A 1 116 ? 48.334 21.349 120.898 1.00 20.66 116 LEU A C 1
ATOM 825 O O . LEU A 1 116 ? 47.183 21.535 121.288 1.00 27.38 116 LEU A O 1
ATOM 830 N N . ILE A 1 117 ? 49.140 22.329 120.519 1.00 17.05 117 ILE A N 1
ATOM 831 C CA . ILE A 1 117 ? 48.704 23.709 120.518 1.00 12.07 117 ILE A CA 1
ATOM 832 C C . ILE A 1 117 ? 48.848 24.320 119.136 1.00 22.12 117 ILE A C 1
ATOM 833 O O . ILE A 1 117 ? 49.948 24.704 118.720 1.00 28.50 117 ILE A O 1
ATOM 838 N N . PRO A 1 118 ? 47.730 24.418 118.417 1.00 27.42 118 PRO A N 1
ATOM 839 C CA . PRO A 1 118 ? 47.664 25.053 117.098 1.00 24.53 118 PRO A CA 1
ATOM 840 C C . PRO A 1 118 ? 47.701 26.572 117.280 1.00 24.28 118 PRO A C 1
ATOM 841 O O . PRO A 1 118 ? 46.662 27.231 117.330 1.00 28.96 118 PRO A O 1
ATOM 845 N N . LEU A 1 119 ? 48.901 27.117 117.416 1.00 27.76 119 LEU A N 1
ATOM 846 C CA . LEU A 1 119 ? 49.039 28.523 117.766 1.00 21.39 119 LEU A CA 1
ATOM 847 C C . LEU A 1 119 ? 48.812 29.445 116.583 1.00 17.35 119 LEU A C 1
ATOM 848 O O . LEU A 1 119 ? 49.419 29.277 115.525 1.00 21.31 119 LEU A O 1
ATOM 853 N N . ARG A 1 120 ? 47.947 30.433 116.772 1.00 17.57 120 ARG A N 1
ATOM 854 C CA . ARG A 1 120 ? 47.701 31.423 115.726 1.00 19.80 120 ARG A CA 1
ATOM 855 C C . ARG A 1 120 ? 47.861 32.859 116.247 1.00 22.61 120 ARG A C 1
ATOM 856 O O . ARG A 1 120 ? 47.257 33.239 117.262 1.00 26.04 120 ARG A O 1
ATOM 864 N N . VAL A 1 121 ? 48.688 33.642 115.552 1.00 17.83 121 VAL A N 1
ATOM 865 C CA . VAL A 1 121 ? 49.044 34.986 116.005 1.00 19.97 121 VAL A CA 1
ATOM 866 C C . VAL A 1 121 ? 48.326 36.078 115.233 1.00 17.87 121 VAL A C 1
ATOM 867 O O . VAL A 1 121 ? 48.276 36.041 114.015 1.00 25.55 121 VAL A O 1
ATOM 871 N N . HIS A 1 122 ? 47.794 37.058 115.957 1.00 30.80 122 HIS A N 1
ATOM 872 C CA . HIS A 1 122 ? 47.035 38.148 115.355 1.00 28.53 122 HIS A CA 1
ATOM 873 C C . HIS A 1 122 ? 47.713 39.493 115.558 1.00 32.70 122 HIS A C 1
ATOM 874 O O . HIS A 1 122 ? 48.523 39.650 116.471 1.00 35.62 122 HIS A O 1
ATOM 881 N N . HIS A 1 123 ? 47.315 40.457 114.719 1.00 46.98 123 HIS A N 1
ATOM 882 C CA . HIS A 1 123 ? 47.666 41.885 114.806 1.00 52.18 123 HIS A CA 1
ATOM 883 C C . HIS A 1 123 ? 46.954 42.670 115.921 1.00 58.32 123 HIS A C 1
ATOM 884 O O . HIS A 1 123 ? 45.855 42.297 116.350 1.00 46.86 123 HIS A O 1
ATOM 891 N N . HIS A 1 124 ? 47.567 43.794 116.324 1.00 69.39 124 HIS A N 1
ATOM 892 C CA . HIS A 1 124 ? 46.957 44.867 117.164 1.00 66.94 124 HIS A CA 1
ATOM 893 C C . HIS A 1 124 ? 47.239 44.768 118.671 1.00 72.60 124 HIS A C 1
ATOM 894 O O . HIS A 1 124 ? 48.260 45.257 119.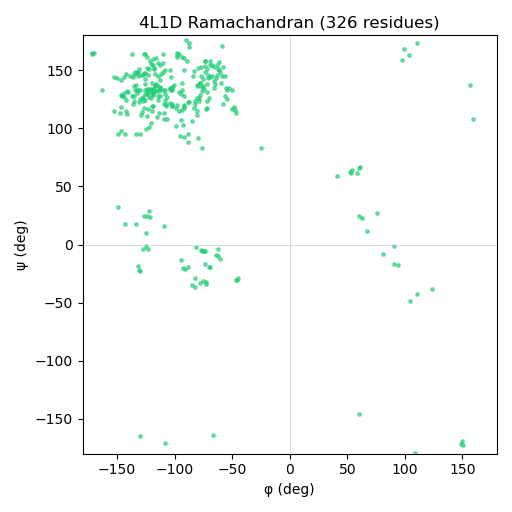155 1.00 73.82 124 HIS A O 1
ATOM 896 N N . VAL B 1 1 ? 39.835 29.364 144.930 1.00 50.21 1 VAL B N 1
ATOM 897 C CA . VAL B 1 1 ? 40.975 30.133 144.356 1.00 56.81 1 VAL B CA 1
ATOM 898 C C . VAL B 1 1 ? 40.612 30.653 142.966 1.00 65.10 1 VAL B C 1
ATOM 899 O O . VAL B 1 1 ? 39.435 30.728 142.617 1.00 75.05 1 VAL B O 1
ATOM 903 N N . CYS B 1 2 ? 41.619 31.007 142.175 1.00 59.21 2 CYS B N 1
ATOM 904 C CA . CYS B 1 2 ? 41.394 31.570 140.848 1.00 55.37 2 CYS B CA 1
ATOM 905 C C . CYS B 1 2 ? 42.176 30.838 139.773 1.00 43.50 2 CYS B C 1
ATOM 906 O O . CYS B 1 2 ? 43.396 30.915 139.720 1.00 44.95 2 CYS B O 1
ATOM 909 N N . VAL B 1 3 ? 41.466 30.173 138.884 1.00 39.19 3 VAL B N 1
ATOM 910 C CA . VAL B 1 3 ? 42.131 29.448 137.835 1.00 34.83 3 VAL B CA 1
ATOM 911 C C . VAL B 1 3 ? 41.820 30.117 136.514 1.00 26.35 3 VAL B C 1
ATOM 912 O O . VAL B 1 3 ? 40.675 30.450 136.238 1.00 28.46 3 VAL B O 1
ATOM 916 N N . GLU B 1 4 ? 42.833 30.314 135.689 1.00 28.79 4 GLU B N 1
ATOM 917 C CA . GLU B 1 4 ? 42.587 30.892 134.374 1.00 32.15 4 GLU B CA 1
ATOM 918 C C . GLU B 1 4 ? 42.257 29.802 133.378 1.00 33.29 4 GLU B C 1
ATOM 919 O O . GLU B 1 4 ? 43.008 28.843 133.214 1.00 38.03 4 GLU B O 1
ATOM 925 N N . VAL B 1 5 ? 41.100 29.923 132.754 1.00 30.79 5 VAL B N 1
ATOM 926 C CA . VAL B 1 5 ? 40.618 28.870 131.906 1.00 25.28 5 VAL B CA 1
ATOM 927 C C . VAL B 1 5 ? 40.142 29.555 130.656 1.00 27.98 5 VAL B C 1
ATOM 928 O O . VAL B 1 5 ? 39.436 30.554 130.737 1.00 28.54 5 VAL B O 1
ATOM 932 N N . PRO B 1 6 ? 40.533 29.034 129.490 1.00 25.96 6 PRO B N 1
ATOM 933 C CA . PRO B 1 6 ? 40.136 29.649 128.236 1.00 22.21 6 PRO B CA 1
ATOM 934 C C . PRO B 1 6 ? 38.634 29.471 127.987 1.00 21.86 6 PRO B C 1
ATOM 935 O O . PRO B 1 6 ? 38.004 28.570 128.540 1.00 18.17 6 PRO B O 1
ATOM 939 N N . SER B 1 7 ? 38.066 30.332 127.159 1.00 17.80 7 SER B N 1
ATOM 940 C CA . SER B 1 7 ? 36.673 30.220 126.813 1.00 16.71 7 SER B CA 1
ATOM 941 C C . SER B 1 7 ? 36.399 29.067 125.852 1.00 19.99 7 SER B C 1
ATOM 942 O O . SER B 1 7 ? 37.295 28.618 125.128 1.00 23.53 7 SER B O 1
ATOM 945 N N . GLU B 1 8 ? 35.151 28.600 125.831 1.00 22.02 8 GLU B N 1
ATOM 946 C CA . GLU B 1 8 ? 34.671 27.735 124.748 1.00 23.83 8 GLU B CA 1
ATOM 947 C C . GLU B 1 8 ? 34.766 28.521 123.439 1.00 20.62 8 GLU B C 1
ATOM 948 O O . GLU B 1 8 ? 34.795 29.746 123.447 1.00 16.77 8 GLU B O 1
ATOM 954 N N . THR B 1 9 ? 34.829 27.824 122.314 1.00 20.16 9 THR B N 1
ATOM 955 C CA . THR B 1 9 ? 34.998 28.507 121.048 1.00 26.16 9 THR B CA 1
ATOM 956 C C . THR B 1 9 ? 33.929 28.074 120.055 1.00 29.75 9 THR B C 1
ATOM 957 O O . THR B 1 9 ? 33.871 28.580 118.947 1.00 30.55 9 THR B O 1
ATOM 961 N N . GLU B 1 10 ? 33.096 27.124 120.454 1.00 29.19 10 GLU B N 1
ATOM 962 C CA . GLU B 1 10 ? 32.060 26.613 119.579 1.00 26.54 10 GLU B CA 1
ATOM 963 C C . GLU B 1 10 ? 30.690 26.836 120.193 1.00 31.22 10 GLU B C 1
ATOM 964 O O . GLU B 1 10 ? 30.480 26.575 121.374 1.00 28.56 10 GLU B O 1
ATOM 970 N N . ALA B 1 11 ? 29.761 27.336 119.392 1.00 26.12 11 ALA B N 1
ATOM 971 C CA . ALA B 1 11 ? 28.427 27.607 119.893 1.00 32.36 11 ALA B CA 1
ATOM 972 C C . ALA B 1 11 ? 27.364 27.048 118.964 1.00 41.13 11 ALA B C 1
ATOM 973 O O . ALA B 1 11 ? 27.560 26.953 117.732 1.00 41.11 11 ALA B O 1
ATOM 975 N N . VAL B 1 12 ? 26.246 26.656 119.575 1.00 42.46 12 VAL B N 1
ATOM 976 C CA . VAL B 1 12 ? 25.087 26.186 118.840 1.00 46.73 12 VAL B CA 1
ATOM 977 C C . VAL B 1 12 ? 24.160 27.362 118.603 1.00 49.83 12 VAL B C 1
ATOM 978 O O . VAL B 1 12 ? 23.861 28.127 119.518 1.00 52.35 12 VAL B O 1
ATOM 982 N N . GLN B 1 13 ? 23.704 27.489 117.363 1.00 53.20 13 GLN B N 1
ATOM 983 C CA . GLN B 1 13 ? 22.748 28.516 116.958 1.00 55.90 13 GLN B CA 1
ATOM 984 C C . GLN B 1 13 ? 21.485 28.547 117.833 1.00 54.64 13 GLN B C 1
ATOM 985 O O . GLN B 1 13 ? 20.909 27.504 118.149 1.00 51.24 13 GLN B O 1
ATOM 991 N N . GLY B 1 14 ? 21.075 29.752 118.230 1.00 55.29 14 GLY B N 1
ATOM 992 C CA . GLY B 1 14 ? 19.883 29.944 119.057 1.00 56.89 14 GLY B CA 1
ATOM 993 C C . GLY B 1 14 ? 20.044 29.722 120.554 1.00 66.35 14 GLY B C 1
ATOM 994 O O . GLY B 1 14 ? 19.119 29.996 121.319 1.00 76.67 14 GLY B O 1
ATOM 995 N N . ASN B 1 15 ? 21.200 29.212 120.977 1.00 64.03 15 ASN B N 1
ATOM 996 C CA . ASN B 1 15 ? 21.493 29.035 122.395 1.00 61.15 15 ASN B CA 1
ATOM 997 C C . ASN B 1 15 ? 22.328 30.191 122.921 1.00 55.78 15 ASN B C 1
ATOM 998 O O . ASN B 1 15 ? 22.957 30.895 122.142 1.00 58.09 15 ASN B O 1
ATOM 1003 N N . PRO B 1 16 ? 22.358 30.381 124.251 1.00 48.31 16 PRO B N 1
ATOM 1004 C CA . PRO B 1 16 ? 23.267 31.373 124.818 1.00 42.22 16 PRO B CA 1
ATOM 1005 C C . PRO B 1 16 ? 24.706 30.860 124.768 1.00 38.83 16 PRO B C 1
ATOM 1006 O O . PRO B 1 16 ? 24.931 29.650 124.853 1.00 42.66 16 PRO B O 1
ATOM 1010 N N . MET B 1 17 ? 25.668 31.764 124.617 1.00 40.68 17 MET B N 1
ATOM 1011 C CA . MET B 1 17 ? 27.073 31.373 124.583 1.00 41.09 17 MET B CA 1
ATOM 1012 C C . MET B 1 17 ? 27.842 32.160 125.627 1.00 37.12 17 MET B C 1
ATOM 1013 O O . MET B 1 17 ? 27.735 33.382 125.682 1.00 45.75 17 MET B O 1
ATOM 1018 N N . LYS B 1 18 ? 28.620 31.477 126.461 1.00 29.33 18 LYS B N 1
ATOM 1019 C CA . LYS B 1 18 ? 29.441 32.199 127.433 1.00 29.51 18 LYS B CA 1
ATOM 1020 C C . LYS B 1 18 ? 30.832 32.490 126.894 1.00 26.73 18 LYS B C 1
ATOM 1021 O O . LYS B 1 18 ? 31.566 31.574 126.559 1.00 26.39 18 LYS B O 1
ATOM 1027 N N . LEU B 1 19 ? 31.185 33.764 126.804 1.00 28.31 19 LEU B N 1
ATOM 1028 C CA . LEU B 1 19 ? 32.545 34.113 126.466 1.00 22.34 19 LEU B CA 1
ATOM 1029 C C . LEU B 1 19 ? 33.313 34.280 127.775 1.00 31.36 19 LEU B C 1
ATOM 1030 O O . LEU B 1 19 ? 33.314 35.355 128.393 1.00 27.95 19 LEU B O 1
ATOM 1035 N N . ARG B 1 20 ? 33.940 33.193 128.213 1.00 20.81 20 ARG B N 1
ATOM 1036 C CA . ARG B 1 20 ? 34.724 33.231 129.432 1.00 17.69 20 ARG B CA 1
ATOM 1037 C C . ARG B 1 20 ? 35.928 34.156 129.271 1.00 21.22 20 ARG B C 1
ATOM 1038 O O . ARG B 1 20 ? 36.566 34.175 128.227 1.00 20.20 20 ARG B O 1
ATOM 1046 N N . CYS B 1 21 ? 36.215 34.943 130.300 1.00 23.99 21 CYS B N 1
ATOM 1047 C CA . CYS B 1 21 ? 37.466 35.694 130.348 1.00 25.19 21 CYS B CA 1
ATOM 1048 C C . CYS B 1 21 ? 37.918 35.824 131.796 1.00 29.90 21 CYS B C 1
ATOM 1049 O O . CYS B 1 21 ? 37.256 36.476 132.615 1.00 24.11 21 CYS B O 1
ATOM 1052 N N . ILE B 1 22 ? 39.030 35.180 132.121 1.00 26.71 22 ILE B N 1
ATOM 1053 C CA . ILE B 1 22 ? 39.517 35.206 133.487 1.00 25.24 22 ILE B CA 1
ATOM 1054 C C . ILE B 1 22 ? 40.890 35.833 133.540 1.00 24.60 22 ILE B C 1
ATOM 1055 O O . ILE B 1 22 ? 41.785 35.462 132.774 1.00 27.91 22 ILE B O 1
ATOM 1060 N N . SER B 1 23 ? 41.035 36.801 134.444 1.00 28.77 23 SER B N 1
ATOM 1061 C CA . SER B 1 23 ? 42.311 37.453 134.691 1.00 28.67 23 SER B CA 1
ATOM 1062 C C . SER B 1 23 ? 42.612 37.465 136.186 1.00 31.69 23 SER B C 1
ATOM 1063 O O . SER B 1 23 ? 42.157 38.340 136.924 1.00 36.98 23 SER B O 1
ATOM 1066 N N . CYS B 1 24 ? 43.374 36.474 136.627 1.00 31.17 24 CYS B N 1
ATOM 1067 C CA . CYS B 1 24 ? 43.676 36.319 138.040 1.00 37.12 24 CYS B CA 1
ATOM 1068 C C . CYS B 1 24 ? 44.608 37.421 138.507 1.00 44.22 24 CYS B C 1
ATOM 1069 O O . CYS B 1 24 ? 45.658 37.649 137.918 1.00 47.32 24 CYS B O 1
ATOM 1072 N N . MET B 1 25 ? 44.195 38.125 139.556 1.00 42.69 25 MET B N 1
ATOM 1073 C CA . MET B 1 25 ? 44.959 39.252 140.123 1.00 50.18 25 MET B CA 1
ATOM 1074 C C . MET B 1 25 ? 46.110 38.813 141.041 1.00 56.07 25 MET B C 1
ATOM 1075 O O . MET B 1 25 ? 45.940 37.936 141.879 1.00 54.01 25 MET B O 1
ATOM 1080 N N . LYS B 1 26 ? 47.274 39.451 140.917 1.00 66.42 26 LYS B N 1
ATOM 1081 C CA . LYS B 1 26 ? 48.467 39.010 141.663 1.00 68.22 26 LYS B CA 1
ATOM 1082 C C . LYS B 1 26 ? 48.434 39.309 143.171 1.00 69.59 26 LYS B C 1
ATOM 1083 O O . LYS B 1 26 ? 47.915 40.338 143.617 1.00 67.93 26 LYS B O 1
ATOM 1085 N N . ALA B 1 32 ? 43.523 47.736 142.883 1.00 67.47 32 ALA B N 1
ATOM 1086 C CA . ALA B 1 32 ? 43.496 48.823 141.908 1.00 65.95 32 ALA B CA 1
ATOM 1087 C C . ALA B 1 32 ? 42.163 48.874 141.191 1.00 61.68 32 ALA B C 1
ATOM 1088 O O . ALA B 1 32 ? 41.321 47.987 141.356 1.00 61.65 32 ALA B O 1
ATOM 1090 N N . THR B 1 33 ? 41.991 49.914 140.385 1.00 62.40 33 THR B N 1
ATOM 1091 C CA . THR B 1 33 ? 40.811 50.064 139.559 1.00 61.70 33 THR B CA 1
ATOM 1092 C C . THR B 1 33 ? 40.897 49.162 138.351 1.00 58.48 33 THR B C 1
ATOM 1093 O O . THR B 1 33 ? 41.986 48.868 137.862 1.00 55.84 33 THR B O 1
ATOM 1097 N N . THR B 1 34 ? 39.740 48.764 137.842 1.00 49.41 34 THR B N 1
ATOM 1098 C CA . THR B 1 34 ? 39.705 47.857 136.729 1.00 33.36 34 THR B CA 1
ATOM 1099 C C . THR B 1 34 ? 38.940 48.439 135.560 1.00 35.48 34 THR B C 1
ATOM 1100 O O . THR B 1 34 ? 37.991 49.192 135.736 1.00 38.32 34 THR B O 1
ATOM 1104 N N . VAL B 1 35 ? 39.397 48.110 134.365 1.00 32.65 35 VAL B N 1
ATOM 1105 C CA . VAL B 1 35 ? 38.715 48.496 133.160 1.00 34.81 35 VAL B CA 1
ATOM 1106 C C . VAL B 1 35 ? 38.641 47.247 132.304 1.00 38.39 35 VAL B C 1
ATOM 1107 O O . VAL B 1 35 ? 39.621 46.526 132.164 1.00 33.27 35 VAL B O 1
ATOM 1111 N N . VAL B 1 36 ? 37.463 46.970 131.769 1.00 43.74 36 VAL B N 1
ATOM 1112 C CA . VAL B 1 36 ? 37.259 45.783 130.966 1.00 37.29 36 VAL B CA 1
ATOM 1113 C C . VAL B 1 36 ? 36.680 46.245 129.650 1.00 33.17 36 VAL B C 1
ATOM 1114 O O . VAL B 1 36 ? 35.658 46.930 129.632 1.00 31.11 36 VAL B O 1
ATOM 1118 N N . GLU B 1 37 ? 37.336 45.886 128.555 1.00 29.30 37 GLU B N 1
ATOM 1119 C CA . GLU B 1 37 ? 36.799 46.186 127.238 1.00 33.70 37 GLU B CA 1
ATOM 1120 C C . GLU B 1 37 ? 36.645 44.911 126.426 1.00 36.23 37 GLU B C 1
ATOM 1121 O O . GLU B 1 37 ? 37.545 44.080 126.374 1.00 32.50 37 GLU B O 1
ATOM 1127 N N . TRP B 1 38 ? 35.486 44.757 125.806 1.00 38.37 38 TRP B N 1
ATOM 1128 C CA . TRP B 1 38 ? 35.207 43.594 124.990 1.00 34.04 38 TRP B CA 1
ATOM 1129 C C . TRP B 1 38 ? 34.944 44.057 123.586 1.00 43.01 38 TRP B C 1
ATOM 1130 O O . TRP B 1 38 ? 33.988 44.801 123.356 1.00 49.47 38 TRP B O 1
ATOM 1141 N N . PHE B 1 39 ? 35.767 43.601 122.648 1.00 44.99 39 PHE B N 1
ATOM 1142 C CA . PHE B 1 39 ? 35.579 43.949 121.246 1.00 44.19 39 PHE B CA 1
ATOM 1143 C C . PHE B 1 39 ? 35.121 42.762 120.409 1.00 44.56 39 PHE B C 1
ATOM 1144 O O . PHE B 1 39 ? 35.351 41.604 120.761 1.00 43.48 39 PHE B O 1
ATOM 1152 N N . TYR B 1 40 ? 34.471 43.063 119.293 1.00 47.40 40 TYR B N 1
ATOM 1153 C CA . TYR B 1 40 ? 34.076 42.046 118.332 1.00 47.02 40 TYR B CA 1
ATOM 1154 C C . TYR B 1 40 ? 34.530 42.444 116.946 1.00 54.34 40 TYR B C 1
ATOM 1155 O O . TYR B 1 40 ? 34.527 43.620 116.611 1.00 60.18 40 TYR B O 1
ATOM 1164 N N . ARG B 1 41 ? 34.888 41.449 116.143 1.00 57.82 41 ARG B N 1
ATOM 1165 C CA . ARG B 1 41 ? 35.393 41.660 114.797 1.00 59.96 41 ARG B CA 1
ATOM 1166 C C . ARG B 1 41 ? 34.847 40.592 113.892 1.00 64.32 41 ARG B C 1
ATOM 1167 O O . ARG B 1 41 ? 35.245 39.440 114.008 1.00 61.56 41 ARG B O 1
ATOM 1175 N N . PRO B 1 42 ? 33.972 40.974 112.950 1.00 75.48 42 PRO B N 1
ATOM 1176 C CA . PRO B 1 42 ? 33.416 39.994 112.008 1.00 82.93 42 PRO B CA 1
ATOM 1177 C C . PRO B 1 42 ? 34.516 39.296 111.203 1.00 94.78 42 PRO B C 1
ATOM 1178 O O . PRO B 1 42 ? 35.673 39.706 111.276 1.00 100.54 42 PRO B O 1
ATOM 1182 N N . GLU B 1 43 ? 34.161 38.251 110.454 1.00 99.26 43 GLU B N 1
ATOM 1183 C CA . GLU B 1 43 ? 35.118 37.502 109.618 1.00 99.41 43 GLU B CA 1
ATOM 1184 C C . GLU B 1 43 ? 35.988 38.459 108.802 1.00 92.46 43 GLU B C 1
ATOM 1185 O O . GLU B 1 43 ? 35.498 39.167 107.917 1.00 77.89 43 GLU B O 1
ATOM 1187 N N . GLY B 1 44 ? 37.280 38.471 109.123 1.00 92.62 44 GLY B N 1
ATOM 1188 C CA . GLY B 1 44 ? 38.104 39.649 108.891 1.00 96.94 44 GLY B CA 1
ATOM 1189 C C . GLY B 1 44 ? 37.444 40.741 109.714 1.00 99.18 44 GLY B C 1
ATOM 1190 O O . GLY B 1 44 ? 36.896 40.466 110.786 1.00 105.79 44 GLY B O 1
ATOM 1191 N N . GLY B 1 45 ? 37.492 41.972 109.214 1.00 91.00 45 GLY B N 1
ATOM 1192 C CA . GLY B 1 45 ? 36.659 43.055 109.736 1.00 86.46 45 GLY B CA 1
ATOM 1193 C C . GLY B 1 45 ? 37.324 44.160 110.542 1.00 81.17 45 GLY B C 1
ATOM 1194 O O . GLY B 1 45 ? 38.542 44.183 110.740 1.00 78.75 45 GLY B O 1
ATOM 1195 N N . LYS B 1 46 ? 36.502 45.098 110.996 1.00 78.84 46 LYS B N 1
ATOM 1196 C CA . LYS B 1 46 ? 36.936 46.089 111.968 1.00 74.63 46 LYS B CA 1
ATOM 1197 C C . LYS B 1 46 ? 36.421 45.705 113.355 1.00 67.96 46 LYS B C 1
ATOM 1198 O O . LYS B 1 46 ? 35.246 45.351 113.512 1.00 66.21 46 LYS B O 1
ATOM 1200 N N . ASP B 1 47 ? 37.314 45.758 114.343 1.00 66.80 47 ASP B N 1
ATOM 1201 C CA . ASP B 1 47 ? 36.966 45.556 115.756 1.00 70.65 47 ASP B CA 1
ATOM 1202 C C . ASP B 1 47 ? 36.205 46.734 116.361 1.00 66.76 47 ASP B C 1
ATOM 1203 O O . ASP B 1 47 ? 36.741 47.843 116.469 1.00 65.06 47 ASP B O 1
ATOM 1208 N N . PHE B 1 48 ? 34.967 46.494 116.774 1.00 64.32 48 PHE B N 1
ATOM 1209 C CA . PHE B 1 48 ? 34.248 47.497 117.548 1.00 65.83 48 PHE B CA 1
ATOM 1210 C C . PHE B 1 48 ? 33.881 47.039 118.958 1.00 67.27 48 PHE B C 1
ATOM 1211 O O . PHE B 1 48 ? 33.602 45.851 119.198 1.00 62.78 48 PHE B O 1
ATOM 1219 N N . LEU B 1 49 ? 33.880 48.005 119.878 1.00 63.28 49 LEU B N 1
ATOM 1220 C CA . LEU B 1 49 ? 33.486 47.799 121.271 1.00 49.87 49 LEU B CA 1
ATOM 1221 C C . LEU B 1 49 ? 32.047 47.308 121.388 1.00 50.83 49 LEU B C 1
ATOM 1222 O O . LEU B 1 49 ? 31.164 47.798 120.680 1.00 57.64 49 LEU B O 1
ATOM 1227 N N . ILE B 1 50 ? 31.812 46.357 122.287 1.00 40.62 50 ILE B N 1
ATOM 1228 C CA . ILE B 1 50 ? 30.460 45.832 122.498 1.00 40.55 50 ILE B CA 1
ATOM 1229 C C . ILE B 1 50 ? 30.066 45.776 123.968 1.00 51.64 50 ILE B C 1
ATOM 1230 O O . ILE B 1 50 ? 28.885 45.657 124.297 1.00 58.55 50 ILE B O 1
ATOM 1235 N N . TYR B 1 51 ? 31.059 45.831 124.846 1.00 46.47 51 TYR B N 1
ATOM 1236 C CA . TYR B 1 51 ? 30.817 45.844 126.273 1.00 40.60 51 TYR B CA 1
ATOM 1237 C C . TYR B 1 51 ? 31.965 46.563 126.944 1.00 39.07 51 TYR B C 1
ATOM 1238 O O . TYR B 1 51 ? 33.096 46.460 126.504 1.00 35.37 51 TYR B O 1
ATOM 1247 N N . GLU B 1 52 ? 31.669 47.304 128.005 1.00 48.44 52 GLU B N 1
ATOM 1248 C CA . GLU B 1 52 ? 32.692 48.070 128.702 1.00 35.92 52 GLU B CA 1
ATOM 1249 C C . GLU B 1 52 ? 32.399 48.144 130.189 1.00 35.48 52 GLU B C 1
ATOM 1250 O O . GLU B 1 52 ? 31.295 48.477 130.582 1.00 40.45 52 GLU B O 1
ATOM 1256 N N . TYR B 1 53 ? 33.375 47.813 131.019 1.00 33.20 53 TYR B N 1
ATOM 1257 C CA . TYR B 1 53 ? 33.280 48.189 132.414 1.00 39.91 53 TYR B CA 1
ATOM 1258 C C . TYR B 1 53 ? 34.312 49.285 132.655 1.00 43.52 53 TYR B C 1
ATOM 1259 O O . TYR B 1 53 ? 35.513 49.019 132.643 1.00 47.67 53 TYR B O 1
ATOM 1268 N N . ARG B 1 54 ? 33.841 50.516 132.832 1.00 49.35 54 ARG B N 1
ATOM 1269 C CA . ARG B 1 54 ? 34.709 51.680 133.058 1.00 53.02 54 ARG B CA 1
ATOM 1270 C C . ARG B 1 54 ? 33.976 52.628 133.987 1.00 55.71 54 ARG B C 1
ATOM 1271 O O . ARG B 1 54 ? 33.120 53.407 133.542 1.00 51.33 54 ARG B O 1
ATOM 1279 N N . ASN B 1 55 ? 34.309 52.553 135.276 1.00 58.33 55 ASN B N 1
ATOM 1280 C CA . ASN B 1 55 ? 33.512 53.195 136.327 1.00 65.28 55 ASN B CA 1
ATOM 1281 C C . ASN B 1 55 ? 32.055 52.762 136.177 1.00 61.65 55 ASN B C 1
ATOM 1282 O O . ASN B 1 55 ? 31.171 53.578 135.889 1.00 52.73 55 ASN B O 1
ATOM 1287 N N . GLY B 1 56 ? 31.831 51.458 136.333 1.00 61.18 56 GLY B N 1
ATOM 1288 C CA . GLY B 1 56 ? 30.524 50.853 136.086 1.00 58.50 56 GLY B CA 1
ATOM 1289 C C . GLY B 1 56 ? 30.359 50.177 134.732 1.00 50.55 56 GLY B C 1
ATOM 1290 O O . GLY B 1 56 ? 31.183 50.339 133.835 1.00 51.98 56 GLY B O 1
ATOM 1291 N N . HIS B 1 57 ? 29.272 49.423 134.601 1.00 47.19 57 HIS B N 1
ATOM 1292 C CA . HIS B 1 57 ? 28.884 48.775 133.350 1.00 40.73 57 HIS B CA 1
ATOM 1293 C C . HIS B 1 57 ? 28.137 49.740 132.468 1.00 44.07 57 HIS B C 1
ATOM 1294 O O . HIS B 1 57 ? 27.067 50.230 132.826 1.00 49.16 57 HIS B O 1
ATOM 1301 N N . GLN B 1 58 ? 28.719 50.016 131.315 1.00 42.94 58 GLN B N 1
ATOM 1302 C CA . GLN B 1 58 ? 28.172 51.005 130.411 1.00 52.01 58 GLN B CA 1
ATOM 1303 C C . GLN B 1 58 ? 27.183 50.358 129.448 1.00 55.15 58 GLN B C 1
ATOM 1304 O O . GLN B 1 58 ? 27.199 49.147 129.240 1.00 43.31 58 GLN B O 1
ATOM 1310 N N . GLU B 1 59 ? 26.294 51.171 128.893 1.00 62.20 59 GLU B N 1
ATOM 1311 C CA . GLU B 1 59 ? 25.481 50.728 127.778 1.00 72.60 59 GLU B CA 1
ATOM 1312 C C . GLU B 1 59 ? 26.201 51.090 126.502 1.00 74.67 59 GLU B C 1
ATOM 1313 O O . GLU B 1 59 ? 26.459 52.260 126.225 1.00 71.89 59 GLU B O 1
ATOM 1319 N N . VAL B 1 60 ? 26.552 50.062 125.748 1.00 77.12 60 VAL B N 1
ATOM 1320 C CA . VAL B 1 60 ? 27.343 50.234 124.551 1.00 83.99 60 VAL B CA 1
ATOM 1321 C C . VAL B 1 60 ? 26.437 49.978 123.356 1.00 88.03 60 VAL B C 1
ATOM 1322 O O . VAL B 1 60 ? 25.714 48.983 123.310 1.00 83.67 60 VAL B O 1
ATOM 1326 N N . GLU B 1 61 ? 26.443 50.896 122.399 1.00 92.75 61 GLU B N 1
ATOM 1327 C CA . GLU B 1 61 ? 25.589 50.714 121.233 1.00 93.53 61 GLU B CA 1
ATOM 1328 C C . GLU B 1 61 ? 26.263 49.801 120.223 1.00 77.87 61 GLU B C 1
ATOM 1329 O O . GLU B 1 61 ? 27.396 50.042 119.815 1.00 70.66 61 GLU B O 1
ATOM 1335 N N . SER B 1 62 ? 25.559 48.727 119.883 1.00 67.15 62 SER B N 1
ATOM 1336 C CA . SER B 1 62 ? 26.073 47.652 119.063 1.00 67.67 62 SER B CA 1
ATOM 1337 C C . SER B 1 62 ? 24.893 46.752 118.762 1.00 66.68 62 SER B C 1
ATOM 1338 O O . SER B 1 62 ? 23.868 46.826 119.446 1.00 59.98 62 SER B O 1
ATOM 1341 N N . PRO B 1 63 ? 25.044 45.884 117.750 1.00 62.93 63 PRO B N 1
ATOM 1342 C CA . PRO B 1 63 ? 24.083 44.851 117.373 1.00 65.33 63 PRO B CA 1
ATOM 1343 C C . PRO B 1 63 ? 23.917 43.820 118.474 1.00 70.36 63 PRO B C 1
ATOM 1344 O O . PRO B 1 63 ? 23.029 42.980 118.395 1.00 69.29 63 PRO B O 1
ATOM 1348 N N . PHE B 1 64 ? 24.771 43.891 119.489 1.00 75.24 64 PHE B N 1
ATOM 1349 C CA . PHE B 1 64 ? 24.732 42.939 120.593 1.00 71.25 64 PHE B CA 1
ATOM 1350 C C . PHE B 1 64 ? 23.870 43.486 121.730 1.00 70.76 64 PHE B C 1
ATOM 1351 O O . PHE B 1 64 ? 23.380 42.729 122.581 1.00 53.63 64 PHE B O 1
ATOM 1359 N N . GLN B 1 65 ? 23.677 44.806 121.719 1.00 81.91 65 GLN B N 1
ATOM 1360 C CA . GLN B 1 65 ? 22.869 45.483 122.723 1.00 84.09 65 GLN B CA 1
ATOM 1361 C C . GLN B 1 65 ? 21.534 44.777 122.838 1.00 78.45 65 GLN B C 1
ATOM 1362 O O . GLN B 1 65 ? 20.774 44.704 121.874 1.00 90.74 65 GLN B O 1
ATOM 1368 N N . GLY B 1 66 ? 21.273 44.223 124.013 1.00 71.00 66 GLY B N 1
ATOM 1369 C CA . GLY B 1 66 ? 20.017 43.523 124.257 1.00 73.92 66 GLY B CA 1
ATOM 1370 C C . GLY B 1 66 ? 20.146 42.084 124.723 1.00 70.89 66 GLY B C 1
ATOM 1371 O O . GLY B 1 66 ? 19.367 41.630 125.565 1.00 55.43 66 GLY B O 1
ATOM 1372 N N . ARG B 1 67 ? 21.119 41.361 124.177 1.00 77.86 67 ARG B N 1
ATOM 1373 C CA . ARG B 1 67 ? 21.328 39.959 124.541 1.00 74.84 67 ARG B CA 1
ATOM 1374 C C . ARG B 1 67 ? 22.725 39.732 125.090 1.00 70.81 67 ARG B C 1
ATOM 1375 O O . ARG B 1 67 ? 23.246 38.625 125.012 1.00 63.63 67 ARG B O 1
ATOM 1383 N N . LEU B 1 68 ? 23.332 40.804 125.603 1.00 68.86 68 LEU B N 1
ATOM 1384 C CA . LEU B 1 68 ? 24.566 40.712 126.378 1.00 58.57 68 LEU B CA 1
ATOM 1385 C C . LEU B 1 68 ? 24.222 40.619 127.847 1.00 59.23 68 LEU B C 1
ATOM 1386 O O . LEU B 1 68 ? 23.325 41.297 128.335 1.00 69.21 68 LEU B O 1
ATOM 1391 N N . GLN B 1 69 ? 24.933 39.764 128.553 1.00 54.05 69 GLN B N 1
ATOM 1392 C CA . GLN B 1 69 ? 24.677 39.588 129.956 1.00 56.10 69 GLN B CA 1
ATOM 1393 C C . GLN B 1 69 ? 25.991 39.399 130.690 1.00 58.90 69 GLN B C 1
ATOM 1394 O O . GLN B 1 69 ? 26.786 38.512 130.352 1.00 58.25 69 GLN B O 1
ATOM 1400 N N . TRP B 1 70 ? 26.203 40.252 131.687 1.00 49.77 70 TRP B N 1
ATOM 1401 C CA . TRP B 1 70 ? 27.389 40.228 132.506 1.00 32.63 70 TRP B CA 1
ATOM 1402 C C . TRP B 1 70 ? 27.425 38.959 133.305 1.00 35.17 70 TRP B C 1
ATOM 1403 O O . TRP B 1 70 ? 26.435 38.551 133.906 1.00 46.98 70 TRP B O 1
ATOM 1414 N N . ASN B 1 71 ? 28.592 38.350 133.317 1.00 29.01 71 ASN B N 1
ATOM 1415 C CA . ASN B 1 71 ? 28.742 37.043 133.865 1.00 27.86 71 ASN B CA 1
ATOM 1416 C C . ASN B 1 71 ? 29.952 37.017 134.761 1.00 35.99 71 ASN B C 1
ATOM 1417 O O . ASN B 1 71 ? 30.489 35.952 135.073 1.00 38.04 71 ASN B O 1
ATOM 1422 N N . GLY B 1 72 ? 30.391 38.204 135.154 1.00 19.65 72 GLY B N 1
ATOM 1423 C CA . GLY B 1 72 ? 31.616 38.350 135.886 1.00 18.66 72 GLY B CA 1
ATOM 1424 C C . GLY B 1 72 ? 31.430 38.204 137.371 1.00 20.14 72 GLY B C 1
ATOM 1425 O O . GLY B 1 72 ? 30.319 38.094 137.871 1.00 32.30 72 GLY B O 1
ATOM 1426 N N . SER B 1 73 ? 32.546 38.199 138.074 1.00 24.78 73 SER B N 1
ATOM 1427 C CA . SER B 1 73 ? 32.555 38.088 139.508 1.00 18.45 73 SER B CA 1
ATOM 1428 C C . SER B 1 73 ? 32.657 39.496 140.091 1.00 36.33 73 SER B C 1
ATOM 1429 O O . SER B 1 73 ? 33.000 40.448 139.383 1.00 32.49 73 SER B O 1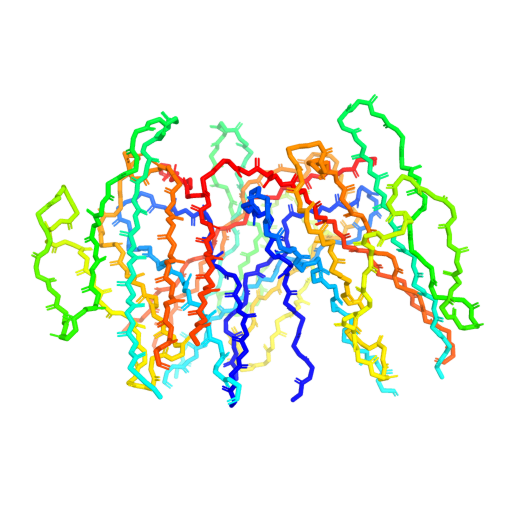
ATOM 1432 N N . LYS B 1 74 ? 32.359 39.632 141.378 1.00 24.77 74 LYS B N 1
ATOM 1433 C CA . LYS B 1 74 ? 32.426 40.931 142.026 1.00 26.34 74 LYS B CA 1
ATOM 1434 C C . LYS B 1 74 ? 33.872 41.381 142.231 1.00 22.53 74 LYS B C 1
ATOM 1435 O O . LYS B 1 74 ? 34.166 42.576 142.195 1.00 38.24 74 LYS B O 1
ATOM 1437 N N . ASP B 1 75 ? 34.775 40.427 142.443 1.00 31.32 75 ASP B N 1
ATOM 1438 C CA . ASP B 1 75 ? 36.190 40.757 142.591 1.00 26.24 75 ASP B CA 1
ATOM 1439 C C . ASP B 1 75 ? 36.834 41.110 141.245 1.00 29.47 75 ASP B C 1
ATOM 1440 O O . ASP B 1 75 ? 37.984 41.534 141.199 1.00 25.86 75 ASP B O 1
ATOM 1445 N N . LEU B 1 76 ? 36.069 40.953 140.164 1.00 36.62 76 LEU B N 1
ATOM 1446 C CA . LEU B 1 76 ? 36.537 41.259 138.794 1.00 33.80 76 LEU B CA 1
ATOM 1447 C C . LEU B 1 76 ? 37.765 40.452 138.292 1.00 29.68 76 LEU B C 1
ATOM 1448 O O . LEU B 1 76 ? 38.486 40.888 137.390 1.00 27.60 76 LEU B O 1
ATOM 1453 N N . GLN B 1 77 ? 37.994 39.270 138.848 1.00 29.52 77 GLN B N 1
ATOM 1454 C CA . GLN B 1 77 ? 38.952 38.338 138.243 1.00 26.78 77 GLN B CA 1
ATOM 1455 C C . GLN B 1 77 ? 38.292 37.560 137.094 1.00 26.73 77 GLN B C 1
ATOM 1456 O O . GLN B 1 77 ? 38.961 37.131 136.141 1.00 23.45 77 GLN B O 1
ATOM 1462 N N . ASP B 1 78 ? 36.983 37.376 137.210 1.00 19.58 78 ASP B N 1
ATOM 1463 C CA . ASP B 1 78 ? 36.183 36.825 136.146 1.00 28.73 78 ASP B CA 1
ATOM 1464 C C . ASP B 1 78 ? 35.403 37.971 135.507 1.00 29.05 78 ASP B C 1
ATOM 1465 O O . ASP B 1 78 ? 34.637 38.652 136.182 1.00 31.06 78 ASP B O 1
ATOM 1470 N N . VAL B 1 79 ? 35.598 38.180 134.205 1.00 18.79 79 VAL B N 1
ATOM 1471 C CA . VAL B 1 79 ? 34.959 39.299 133.503 1.00 20.88 79 VAL B CA 1
ATOM 1472 C C . VAL B 1 79 ? 34.195 38.817 132.274 1.00 22.24 79 VAL B C 1
ATOM 1473 O O . VAL B 1 79 ? 33.961 39.575 131.327 1.00 19.55 79 VAL B O 1
ATOM 1477 N N . SER B 1 80 ? 33.798 37.550 132.328 1.00 19.97 80 SER B N 1
ATOM 1478 C CA . SER B 1 80 ? 33.086 36.883 131.256 1.00 21.42 80 SER B CA 1
ATOM 1479 C C . SER B 1 80 ? 31.755 37.552 130.984 1.00 26.04 80 SER B C 1
ATOM 1480 O O . SER B 1 80 ? 31.136 38.117 131.895 1.00 29.83 80 SER B O 1
ATOM 1483 N N . ILE B 1 81 ? 31.324 37.471 129.726 1.00 37.38 81 ILE B N 1
ATOM 1484 C CA . ILE B 1 81 ? 29.968 37.857 129.321 1.00 39.16 81 ILE B CA 1
ATOM 1485 C C . ILE B 1 81 ? 29.272 36.696 128.617 1.00 29.52 81 ILE B C 1
ATOM 1486 O O . ILE B 1 81 ? 29.917 35.751 128.176 1.00 30.47 81 ILE B O 1
ATOM 1491 N N . THR B 1 82 ? 27.94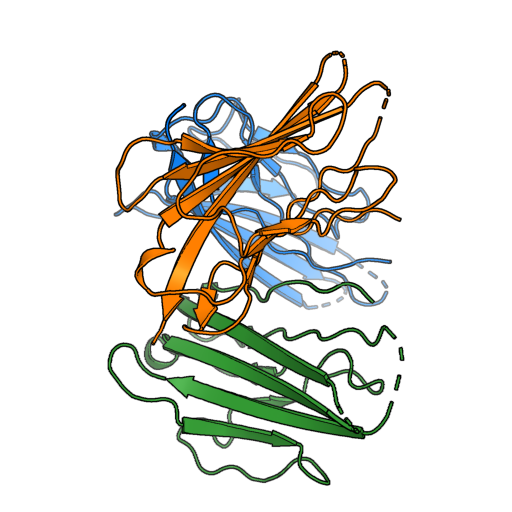9 36.775 128.546 1.00 35.26 82 THR B N 1
ATOM 1492 C CA . THR B 1 82 ? 27.150 35.816 127.803 1.00 38.26 82 THR B CA 1
ATOM 1493 C C . THR B 1 82 ? 26.384 36.510 126.691 1.00 42.77 82 THR B C 1
ATOM 1494 O O . THR B 1 82 ? 25.700 37.500 126.936 1.00 31.87 82 THR B O 1
ATOM 1498 N N . VAL B 1 83 ? 26.509 35.982 125.478 1.00 41.31 83 VAL B N 1
ATOM 1499 C CA . VAL B 1 83 ? 25.696 36.433 124.368 1.00 40.32 83 VAL B CA 1
ATOM 1500 C C . VAL B 1 83 ? 24.463 35.553 124.309 1.00 45.16 83 VAL B C 1
ATOM 1501 O O . VAL B 1 83 ? 24.570 34.339 124.142 1.00 43.14 83 VAL B O 1
ATOM 1505 N N . LEU B 1 84 ? 23.295 36.163 124.455 1.00 48.52 84 LEU B N 1
ATOM 1506 C CA . LEU B 1 84 ? 22.054 35.404 124.418 1.00 50.29 84 LEU B CA 1
ATOM 1507 C C . LEU B 1 84 ? 21.652 35.198 122.976 1.00 54.26 84 LEU B C 1
ATOM 1508 O O . LEU B 1 84 ? 21.966 36.023 122.116 1.00 55.53 84 LEU B O 1
ATOM 1513 N N . ASN B 1 85 ? 20.979 34.083 122.707 1.00 58.68 85 ASN B N 1
ATOM 1514 C CA . ASN B 1 85 ? 20.278 33.926 121.438 1.00 66.34 85 ASN B CA 1
ATOM 1515 C C . ASN B 1 85 ? 21.256 34.075 120.270 1.00 70.35 85 ASN B C 1
ATOM 1516 O O . ASN B 1 85 ? 21.127 34.982 119.436 1.00 77.80 85 ASN B O 1
ATOM 1521 N N . VAL B 1 86 ? 22.229 33.170 120.235 1.00 60.94 86 VAL B N 1
ATOM 1522 C CA . VAL B 1 86 ? 23.351 33.216 119.304 1.00 50.05 86 VAL B CA 1
ATOM 1523 C C . VAL B 1 86 ? 22.947 32.890 117.858 1.00 48.39 86 VAL B C 1
ATOM 1524 O O . VAL B 1 86 ? 22.140 31.987 117.594 1.00 47.71 86 VAL B O 1
ATOM 1528 N N . THR B 1 87 ? 23.504 33.652 116.925 1.00 47.87 87 THR B N 1
ATOM 1529 C CA . THR B 1 87 ? 23.249 33.414 115.521 1.00 55.72 87 THR B CA 1
ATOM 1530 C C . THR B 1 87 ? 24.511 33.146 114.739 1.00 60.34 87 THR B C 1
ATOM 1531 O O . THR B 1 87 ? 25.593 33.575 115.130 1.00 56.92 87 THR B O 1
ATOM 1535 N N . LEU B 1 88 ? 24.338 32.482 113.596 1.00 64.86 88 LEU B N 1
ATOM 1536 C CA . LEU B 1 88 ? 25.428 32.210 112.671 1.00 59.47 88 LEU B CA 1
ATOM 1537 C C . LEU B 1 88 ? 26.271 33.455 112.426 1.00 57.81 88 LEU B C 1
ATOM 1538 O O . LEU B 1 88 ? 27.486 33.366 112.217 1.00 65.69 88 LEU B O 1
ATOM 1543 N N . ASN B 1 89 ? 25.621 34.610 112.505 1.00 63.71 89 ASN B N 1
ATOM 1544 C CA . ASN B 1 89 ? 26.290 35.895 112.345 1.00 68.25 89 ASN B CA 1
ATOM 1545 C C . ASN B 1 89 ? 27.228 36.313 113.476 1.00 61.45 89 ASN B C 1
ATOM 1546 O O . ASN B 1 89 ? 28.089 37.163 113.272 1.00 58.85 89 ASN B O 1
ATOM 1551 N N . ASP B 1 90 ? 27.077 35.718 114.657 1.00 57.69 90 ASP B N 1
ATOM 1552 C CA . ASP B 1 90 ? 27.951 36.052 115.787 1.00 52.30 90 ASP B CA 1
ATOM 1553 C C . ASP B 1 90 ? 29.340 35.424 115.702 1.00 52.47 90 ASP B C 1
ATOM 1554 O O . ASP B 1 90 ? 30.196 35.696 116.552 1.00 56.55 90 ASP B O 1
ATOM 1559 N N . SER B 1 91 ? 29.568 34.588 114.688 1.00 44.79 91 SER B N 1
ATOM 1560 C CA . SER B 1 91 ? 30.906 34.066 114.425 1.00 41.73 91 SER B CA 1
ATOM 1561 C C . SER B 1 91 ? 31.854 35.232 114.182 1.00 37.92 91 SER B C 1
ATOM 1562 O O . SER B 1 91 ? 31.460 36.261 113.627 1.00 46.93 91 SER B O 1
ATOM 1565 N N . GLY B 1 92 ? 33.093 35.072 114.621 1.00 41.83 92 GLY B N 1
ATOM 1566 C CA . GLY B 1 92 ? 34.076 36.133 114.525 1.00 36.20 92 GLY B CA 1
ATOM 1567 C C . GLY B 1 92 ? 35.039 36.035 115.683 1.00 33.04 92 GLY B C 1
ATOM 1568 O O . GLY B 1 92 ? 35.005 35.071 116.441 1.00 38.40 92 GLY B O 1
ATOM 1569 N N . LEU B 1 93 ? 35.890 37.043 115.824 1.00 42.02 93 LEU B N 1
ATOM 1570 C CA . LEU B 1 93 ? 36.891 37.072 116.876 1.00 37.67 93 LEU B CA 1
ATOM 1571 C C . LEU B 1 93 ? 36.529 38.094 117.955 1.00 39.60 93 LEU B C 1
ATOM 1572 O O . LEU B 1 93 ? 36.406 39.285 117.672 1.00 37.51 93 LEU B O 1
ATOM 1577 N N . TYR B 1 94 ? 36.353 37.617 119.184 1.00 32.49 94 TYR B N 1
ATOM 1578 C CA . TYR B 1 94 ? 36.042 38.476 120.310 1.00 27.39 94 TYR B CA 1
ATOM 1579 C C . TYR B 1 94 ? 37.302 38.719 121.106 1.00 29.33 94 TYR B C 1
ATOM 1580 O O . TYR B 1 94 ? 38.074 37.799 121.337 1.00 32.98 94 TYR B O 1
ATOM 1589 N N . THR B 1 95 ? 37.516 39.955 121.520 1.00 30.41 95 THR B N 1
ATOM 1590 C CA . THR B 1 95 ? 38.694 40.287 122.292 1.00 30.13 95 THR B CA 1
ATOM 1591 C C . THR B 1 95 ? 38.259 40.762 123.670 1.00 29.77 95 THR B C 1
ATOM 1592 O O . THR B 1 95 ? 37.330 41.546 123.784 1.00 40.30 95 THR B O 1
ATOM 1596 N N . CYS B 1 96 ? 38.930 40.306 124.718 1.00 27.39 96 CYS B N 1
ATOM 1597 C CA . CYS B 1 96 ? 38.634 40.771 126.072 1.00 31.45 96 CYS B CA 1
ATOM 1598 C C . CYS B 1 96 ? 39.882 41.433 126.654 1.00 33.75 96 CYS B C 1
ATOM 1599 O O . CYS B 1 96 ? 40.898 40.768 126.847 1.00 37.47 96 CYS B O 1
ATOM 1602 N N . ASN B 1 97 ? 39.785 42.738 126.913 1.00 32.19 97 ASN B N 1
ATOM 1603 C CA . ASN B 1 97 ? 40.894 43.566 127.395 1.00 37.14 97 ASN B CA 1
ATOM 1604 C C . ASN B 1 97 ? 40.755 43.985 128.847 1.00 33.61 97 ASN B C 1
ATOM 1605 O O . ASN B 1 97 ? 39.775 44.592 129.231 1.00 37.66 97 ASN B O 1
ATOM 1610 N N . VAL B 1 98 ? 41.751 43.688 129.655 1.00 31.33 98 VAL B N 1
ATOM 1611 C CA . VAL B 1 98 ? 41.594 43.898 131.071 1.00 39.38 98 VAL B CA 1
ATOM 1612 C C . VAL B 1 98 ? 42.776 44.694 131.574 1.00 34.19 98 VAL B C 1
ATOM 1613 O O . VAL B 1 98 ? 43.894 44.206 131.587 1.00 44.75 98 VAL B O 1
ATOM 1617 N N . SER B 1 99 ? 42.527 45.931 131.970 1.00 29.83 99 SER B N 1
ATOM 1618 C CA . SER B 1 99 ? 43.583 46.741 132.551 1.00 37.31 99 SER B CA 1
ATOM 1619 C C . SER B 1 99 ? 43.375 46.924 134.039 1.00 40.41 99 SER B C 1
ATOM 1620 O O . SER B 1 99 ? 42.248 46.931 134.545 1.00 39.34 99 SER B O 1
ATOM 1623 N N . ARG B 1 100 ? 44.477 47.076 134.751 1.00 42.35 100 ARG B N 1
ATOM 1624 C CA . ARG B 1 100 ? 44.403 47.255 136.178 1.00 45.50 100 ARG B CA 1
ATOM 1625 C C . ARG B 1 100 ? 45.259 48.432 136.535 1.00 49.98 100 ARG B C 1
ATOM 1626 O O . ARG B 1 100 ? 46.437 48.477 136.205 1.00 56.95 100 ARG B O 1
ATOM 1634 N N . GLU B 1 101 ? 44.639 49.407 137.173 1.00 58.22 101 GLU B N 1
ATOM 1635 C CA . GLU B 1 101 ? 45.288 50.673 137.448 1.00 65.77 101 GLU B CA 1
ATOM 1636 C C . GLU B 1 101 ? 45.804 50.702 138.875 1.00 70.53 101 GLU B C 1
ATOM 1637 O O . GLU B 1 101 ? 46.548 49.813 139.283 1.00 74.99 101 GLU B O 1
ATOM 1643 N N . PHE B 1 110 ? 50.648 49.728 136.380 1.00 62.04 110 PHE B N 1
ATOM 1644 C CA . PHE B 1 110 ? 49.612 49.553 135.367 1.00 67.48 110 PHE B CA 1
ATOM 1645 C C . PHE B 1 110 ? 49.819 48.262 134.557 1.00 69.63 110 PHE B C 1
ATOM 1646 O O . PHE B 1 110 ? 50.933 47.937 134.165 1.00 76.80 110 PHE B O 1
ATOM 1654 N N . VAL B 1 111 ? 48.732 47.537 134.312 1.00 69.38 111 VAL B N 1
ATOM 1655 C CA . VAL B 1 111 ? 48.805 46.170 133.794 1.00 65.63 111 VAL B CA 1
ATOM 1656 C C . VAL B 1 111 ? 47.653 45.926 132.829 1.00 61.44 111 VAL B C 1
ATOM 1657 O O . VAL B 1 111 ? 46.553 46.438 133.038 1.00 62.43 111 VAL B O 1
ATOM 1661 N N . LYS B 1 112 ? 47.909 45.158 131.774 1.00 56.89 112 LYS B N 1
ATOM 1662 C CA . LYS B 1 112 ? 46.868 44.806 130.818 1.00 51.54 112 LYS B CA 1
ATOM 1663 C C . LYS B 1 112 ? 47.043 43.372 130.332 1.00 50.43 112 LYS B C 1
ATOM 1664 O O . LYS B 1 112 ? 48.159 42.881 130.203 1.00 57.68 112 LYS B O 1
ATOM 1670 N N . THR B 1 113 ? 45.933 42.710 130.061 1.00 42.04 113 THR B N 1
ATOM 1671 C CA . THR B 1 113 ? 45.946 41.335 129.646 1.00 33.52 113 THR B CA 1
ATOM 1672 C C . THR B 1 113 ? 44.924 41.271 128.562 1.00 35.59 113 THR B C 1
ATOM 1673 O O . THR B 1 113 ? 43.918 41.956 128.651 1.00 34.94 113 THR B O 1
ATOM 1677 N N . THR B 1 114 ? 45.158 40.445 127.551 1.00 36.61 114 THR B N 1
ATOM 1678 C CA . THR B 1 114 ? 44.209 40.312 126.460 1.00 40.72 114 THR B CA 1
ATOM 1679 C C . THR B 1 114 ? 43.831 38.859 126.210 1.00 34.42 114 THR B C 1
ATOM 1680 O O . THR B 1 114 ? 44.654 37.972 126.359 1.00 45.43 114 THR B O 1
ATOM 1684 N N . ARG B 1 115 ? 42.591 38.612 125.810 1.00 33.95 115 ARG B N 1
ATOM 1685 C CA . ARG B 1 115 ? 42.182 37.253 125.468 1.00 32.81 115 ARG B CA 1
ATOM 1686 C C . ARG B 1 115 ? 41.464 37.250 124.152 1.00 26.63 115 ARG B C 1
ATOM 1687 O O . ARG B 1 115 ? 40.573 38.054 123.936 1.00 35.98 115 ARG B O 1
ATOM 1695 N N . LEU B 1 116 ? 41.823 36.328 123.283 1.00 29.42 116 LEU B N 1
ATOM 1696 C CA . LEU B 1 116 ? 41.138 36.237 122.019 1.00 33.06 116 LEU B CA 1
ATOM 1697 C C . LEU B 1 116 ? 40.314 34.986 121.975 1.00 30.65 116 LEU B C 1
ATOM 1698 O O . LEU B 1 116 ? 40.781 33.913 122.312 1.00 32.56 116 LEU B O 1
ATOM 1703 N N . ILE B 1 117 ? 39.079 35.132 121.545 1.00 31.32 117 ILE B N 1
ATOM 1704 C CA . ILE B 1 117 ? 38.193 34.005 121.440 1.00 31.28 117 ILE B CA 1
ATOM 1705 C C . ILE B 1 117 ? 37.731 33.868 119.993 1.00 31.58 117 ILE B C 1
ATOM 1706 O O . ILE B 1 117 ? 36.873 34.649 119.536 1.00 36.24 117 ILE B O 1
ATOM 1711 N N . PRO B 1 118 ? 38.289 32.886 119.255 1.00 25.56 118 PRO B N 1
ATOM 1712 C CA . PRO B 1 118 ? 37.765 32.759 117.897 1.00 31.01 118 PRO B CA 1
ATOM 1713 C C . PRO B 1 118 ? 36.433 32.017 117.882 1.00 34.09 118 PRO B C 1
ATOM 1714 O O . PRO B 1 118 ? 36.398 30.794 117.789 1.00 39.79 118 PRO B O 1
ATOM 1718 N N . LEU B 1 119 ? 35.339 32.756 117.974 1.00 39.56 119 LEU B N 1
ATOM 1719 C CA . LEU B 1 119 ? 34.029 32.124 118.015 1.00 39.26 119 LEU B CA 1
ATOM 1720 C C . LEU B 1 119 ? 33.505 31.613 116.671 1.00 43.62 119 LEU B C 1
ATOM 1721 O O . LEU B 1 119 ? 33.492 32.327 115.663 1.00 44.22 119 LEU B O 1
ATOM 1726 N N . ARG B 1 120 ? 33.027 30.375 116.699 1.00 28.01 120 ARG B N 1
ATOM 1727 C CA . ARG B 1 120 ? 32.438 29.737 115.544 1.00 34.42 120 ARG B CA 1
ATOM 1728 C C . ARG B 1 120 ? 31.063 29.188 115.894 1.00 36.36 120 ARG B C 1
ATOM 1729 O O . ARG B 1 120 ? 30.928 28.391 116.823 1.00 34.87 120 ARG B O 1
ATOM 1737 N N . VAL B 1 121 ? 30.047 29.606 115.146 1.00 39.99 121 VAL B N 1
ATOM 1738 C CA . VAL B 1 121 ? 28.680 29.181 115.429 1.00 36.81 121 VAL B CA 1
ATOM 1739 C C . VAL B 1 121 ? 28.222 28.113 114.468 1.00 36.91 121 VAL B C 1
ATOM 1740 O O . VAL B 1 121 ? 28.538 28.161 113.292 1.00 39.79 121 VAL B O 1
ATOM 1744 N N . HIS B 1 122 ? 27.430 27.177 114.968 1.00 53.09 122 HIS B N 1
ATOM 1745 C CA . HIS B 1 122 ? 27.013 26.015 114.188 1.00 47.42 122 HIS B CA 1
ATOM 1746 C C . HIS B 1 122 ? 25.506 25.933 114.140 1.00 49.59 122 HIS B C 1
ATOM 1747 O O . HIS B 1 122 ? 24.856 26.359 115.086 1.00 58.37 122 HIS B O 1
ATOM 1754 N N . HIS B 1 123 ? 24.960 25.344 113.075 1.00 53.03 123 HIS B N 1
ATOM 1755 C CA . HIS B 1 123 ? 23.504 25.305 112.849 1.00 58.75 123 HIS B CA 1
ATOM 1756 C C . HIS B 1 123 ? 22.745 24.453 113.868 1.00 55.55 123 HIS B C 1
ATOM 1757 O O . HIS B 1 123 ? 23.248 23.432 114.336 1.00 53.77 123 HIS B O 1
ATOM 1764 N N . CYS C 1 2 ? 34.836 22.004 141.969 1.00 59.58 2 CYS C N 1
ATOM 1765 C CA . CYS C 1 2 ? 34.501 21.782 140.534 1.00 56.77 2 CYS C CA 1
ATOM 1766 C C . CYS C 1 2 ? 34.766 23.040 139.730 1.00 56.89 2 CYS C C 1
ATOM 1767 O O . CYS C 1 2 ? 34.382 24.141 140.138 1.00 58.44 2 CYS C O 1
ATOM 1770 N N . VAL C 1 3 ? 35.417 22.851 138.582 1.00 49.07 3 VAL C N 1
ATOM 1771 C CA . VAL C 1 3 ? 35.786 23.921 137.656 1.00 43.62 3 VAL C CA 1
ATOM 1772 C C . VAL C 1 3 ? 35.471 23.488 136.241 1.00 42.30 3 VAL C C 1
ATOM 1773 O O . VAL C 1 3 ? 35.998 22.484 135.774 1.00 31.21 3 VAL C O 1
ATOM 1777 N N . GLU C 1 4 ? 34.661 24.268 135.541 1.00 40.54 4 GLU C N 1
ATOM 1778 C CA . GLU C 1 4 ? 34.364 23.958 134.152 1.00 40.08 4 GLU C CA 1
ATOM 1779 C C . GLU C 1 4 ? 35.573 24.236 133.255 1.00 35.98 4 GLU C C 1
ATOM 1780 O O . GLU C 1 4 ? 36.116 25.342 133.239 1.00 34.52 4 GLU C O 1
ATOM 1786 N N . VAL C 1 5 ? 36.003 23.221 132.526 1.00 16.09 5 VAL C N 1
ATOM 1787 C CA . VAL C 1 5 ? 37.171 23.351 131.699 1.00 22.39 5 VAL C CA 1
ATOM 1788 C C . VAL C 1 5 ? 36.877 22.727 130.354 1.00 24.83 5 VAL C C 1
ATOM 1789 O O . VAL C 1 5 ? 36.426 21.587 130.287 1.00 21.60 5 VAL C O 1
ATOM 1793 N N . PRO C 1 6 ? 37.124 23.477 129.275 1.00 26.77 6 PRO C N 1
ATOM 1794 C CA . PRO C 1 6 ? 36.882 22.949 127.946 1.00 18.97 6 PRO C CA 1
ATOM 1795 C C . PRO C 1 6 ? 37.813 21.788 127.632 1.00 19.45 6 PRO C C 1
ATOM 1796 O O . PRO C 1 6 ? 38.923 21.701 128.180 1.00 21.84 6 PRO C O 1
ATOM 1800 N N . SER C 1 7 ? 37.342 20.904 126.760 1.00 19.23 7 SER C N 1
ATOM 1801 C CA . SER C 1 7 ? 38.095 19.742 126.309 1.00 13.54 7 SER C CA 1
ATOM 1802 C C . SER C 1 7 ? 39.280 20.143 125.415 1.00 21.44 7 SER C C 1
ATOM 1803 O O . SER C 1 7 ? 39.251 21.197 124.760 1.00 19.92 7 SER C O 1
ATOM 1806 N N . GLU C 1 8 ? 40.311 19.299 125.379 1.00 12.94 8 GLU C N 1
ATOM 1807 C CA . GLU C 1 8 ? 41.354 19.445 124.383 1.00 17.41 8 GLU C CA 1
ATOM 1808 C C . GLU C 1 8 ? 40.682 19.242 123.036 1.00 18.35 8 GLU C C 1
ATOM 1809 O O . GLU C 1 8 ? 39.644 18.583 122.964 1.00 22.69 8 GLU C O 1
ATOM 1815 N N . THR C 1 9 ? 41.250 19.806 121.974 1.00 17.46 9 THR C N 1
ATOM 1816 C CA . THR C 1 9 ? 40.601 19.746 120.660 1.00 20.88 9 THR C CA 1
ATOM 1817 C C . THR C 1 9 ? 41.501 19.152 119.591 1.00 24.76 9 THR C C 1
ATOM 1818 O O . THR C 1 9 ? 41.110 19.056 118.421 1.00 28.80 9 THR C O 1
ATOM 1822 N N . GLU C 1 10 ? 42.719 18.802 119.983 1.00 18.92 10 GLU C N 1
ATOM 1823 C CA . GLU C 1 10 ? 43.687 18.262 119.048 1.00 21.72 10 GLU C CA 1
ATOM 1824 C C . GLU C 1 10 ? 44.114 16.896 119.534 1.00 28.42 10 GLU C C 1
ATOM 1825 O O . GLU C 1 10 ? 44.404 16.700 120.719 1.00 31.45 10 GLU C O 1
ATOM 1831 N N . ALA C 1 11 ? 44.141 15.943 118.620 1.00 27.00 11 ALA C N 1
ATOM 1832 C CA . ALA C 1 11 ? 44.503 14.594 118.986 1.00 22.30 11 ALA C CA 1
ATOM 1833 C C . ALA C 1 11 ? 45.516 14.050 118.000 1.00 27.11 11 ALA C C 1
ATOM 1834 O O . ALA C 1 11 ? 45.503 14.396 116.815 1.00 27.20 11 ALA C O 1
ATOM 1836 N N . VAL C 1 12 ? 46.398 13.201 118.517 1.00 34.08 12 VAL C N 1
ATOM 1837 C CA . VAL C 1 12 ? 47.359 12.468 117.718 1.00 34.03 12 VAL C CA 1
ATOM 1838 C C . VAL C 1 12 ? 46.770 11.125 117.338 1.00 32.99 12 VAL C C 1
ATOM 1839 O O . VAL C 1 12 ? 46.315 10.373 118.205 1.00 34.44 12 VAL C O 1
ATOM 1843 N N . GLN C 1 13 ? 46.794 10.830 116.040 1.00 41.77 13 GLN C N 1
ATOM 1844 C CA . GLN C 1 13 ? 46.342 9.547 115.491 1.00 50.35 13 GLN C CA 1
ATOM 1845 C C . GLN C 1 13 ? 46.960 8.334 116.200 1.00 46.93 13 GLN C C 1
ATOM 1846 O O . GLN C 1 13 ? 48.168 8.288 116.436 1.00 42.26 13 GLN C O 1
ATOM 1852 N N . GLY C 1 14 ? 46.119 7.361 116.541 1.00 48.52 14 GLY C N 1
ATOM 1853 C CA . GLY C 1 14 ? 46.586 6.132 117.172 1.00 47.34 14 GLY C CA 1
ATOM 1854 C C . GLY C 1 14 ? 46.616 6.155 118.690 1.00 49.92 14 GLY C C 1
ATOM 1855 O O . GLY C 1 14 ? 46.709 5.112 119.325 1.00 62.42 14 GLY C O 1
ATOM 1856 N N . ASN C 1 15 ? 46.561 7.340 119.282 1.00 47.57 15 ASN C N 1
ATOM 1857 C CA . ASN C 1 15 ? 46.376 7.457 120.730 1.00 49.96 15 ASN C CA 1
ATOM 1858 C C . ASN C 1 15 ? 44.910 7.584 121.150 1.00 43.81 15 ASN C C 1
ATOM 1859 O O . ASN C 1 15 ? 44.067 7.973 120.349 1.00 42.70 15 ASN C O 1
ATOM 1864 N N . PRO C 1 16 ? 44.612 7.287 122.427 1.00 45.51 16 PRO C N 1
ATOM 1865 C CA . PRO C 1 16 ? 43.287 7.583 122.973 1.00 45.68 16 PRO C CA 1
ATOM 1866 C C . PRO C 1 16 ? 43.114 9.090 123.141 1.00 40.72 16 PRO C C 1
ATOM 1867 O O . PRO C 1 16 ? 44.082 9.781 123.444 1.00 44.52 16 PRO C O 1
ATOM 1871 N N . MET C 1 17 ? 41.896 9.584 122.941 1.00 42.64 17 MET C N 1
ATOM 1872 C CA . MET C 1 17 ? 41.575 11.002 123.104 1.00 35.29 17 MET C CA 1
ATOM 1873 C C . MET C 1 17 ? 40.494 11.190 124.165 1.00 36.03 17 MET C C 1
ATOM 1874 O O . MET C 1 17 ? 39.430 10.582 124.081 1.00 40.73 17 MET C O 1
ATOM 1879 N N . LYS C 1 18 ? 40.746 12.026 125.166 1.00 33.05 18 LYS C N 1
ATOM 1880 C CA . LYS C 1 18 ? 39.694 12.299 126.133 1.00 30.72 18 LYS C CA 1
ATOM 1881 C C . LYS C 1 18 ? 38.828 13.471 125.685 1.00 28.19 18 LYS C C 1
ATOM 1882 O O . LYS C 1 18 ? 39.327 14.578 125.472 1.00 29.28 18 LYS C O 1
ATOM 1888 N N . LEU C 1 19 ? 37.531 13.230 125.561 1.00 20.61 19 LEU C N 1
ATOM 1889 C CA . LEU C 1 19 ? 36.612 14.318 125.291 1.00 20.04 19 LEU C CA 1
ATOM 1890 C C . LEU C 1 19 ? 36.055 14.760 126.632 1.00 21.85 19 LEU C C 1
ATOM 1891 O O . LEU C 1 19 ? 35.097 14.182 127.139 1.00 21.00 19 LEU C O 1
ATOM 1896 N N . ARG C 1 20 ? 36.701 15.756 127.226 1.00 27.60 20 ARG C N 1
ATOM 1897 C CA . ARG C 1 20 ? 36.243 16.298 128.492 1.00 21.42 20 ARG C CA 1
ATOM 1898 C C . ARG C 1 20 ? 34.873 16.947 128.339 1.00 22.12 20 ARG C C 1
ATOM 1899 O O . ARG C 1 20 ? 34.556 17.546 127.307 1.00 17.81 20 ARG C O 1
ATOM 1907 N N . CYS C 1 21 ? 34.051 16.798 129.371 1.00 28.53 21 CYS C N 1
ATOM 1908 C CA . CYS C 1 21 ? 32.782 17.515 129.462 1.00 26.12 21 CYS C CA 1
ATOM 1909 C C . CYS C 1 21 ? 32.442 17.690 130.932 1.00 27.15 21 CYS C C 1
ATOM 1910 O O . CYS C 1 21 ? 32.209 16.722 131.656 1.00 35.53 21 CYS C O 1
ATOM 1913 N N . ILE C 1 22 ? 32.424 18.934 131.375 1.00 30.35 22 ILE C N 1
ATOM 1914 C CA . ILE C 1 22 ? 32.179 19.214 132.768 1.00 34.26 22 ILE C CA 1
ATOM 1915 C C . ILE C 1 22 ? 30.999 20.152 132.909 1.00 36.70 22 ILE C C 1
ATOM 1916 O O . ILE C 1 22 ? 30.933 21.183 132.250 1.00 43.36 22 ILE C O 1
ATOM 1921 N N . SER C 1 23 ? 30.060 19.768 133.761 1.00 34.73 23 SER C N 1
ATOM 1922 C CA . SER C 1 23 ? 28.900 20.580 134.036 1.00 38.02 23 SER C CA 1
ATOM 1923 C C . SER C 1 23 ? 28.705 20.634 135.533 1.00 51.42 23 SER C C 1
ATOM 1924 O O . SER C 1 23 ? 28.102 19.735 136.130 1.00 54.66 23 SER C O 1
ATOM 1927 N N . CYS C 1 24 ? 29.235 21.684 136.147 1.00 50.26 24 CYS C N 1
ATOM 1928 C CA . CYS C 1 24 ? 29.185 21.800 137.597 1.00 46.95 24 CYS C CA 1
ATOM 1929 C C . CYS C 1 24 ? 27.761 22.097 138.105 1.00 50.27 24 CYS C C 1
ATOM 1930 O O . CYS C 1 24 ? 26.994 22.813 137.447 1.00 51.86 24 CYS C O 1
ATOM 1933 N N . MET C 1 25 ? 27.415 21.516 139.258 1.00 53.48 25 MET C N 1
ATOM 1934 C CA . MET C 1 25 ? 26.159 21.797 139.957 1.00 63.73 25 MET C CA 1
ATOM 1935 C C . MET C 1 25 ? 26.289 23.106 140.719 1.00 69.76 25 MET C C 1
ATOM 1936 O O . MET C 1 25 ? 27.308 23.332 141.374 1.00 76.40 25 MET C O 1
ATOM 1941 N N . LYS C 1 26 ? 25.259 23.949 140.653 1.00 66.11 26 LYS C N 1
ATOM 1942 C CA . LYS C 1 26 ? 25.226 25.183 141.433 1.00 68.22 26 LYS C CA 1
ATOM 1943 C C . LYS C 1 26 ? 24.613 24.929 142.805 1.00 68.96 26 LYS C C 1
ATOM 1944 O O . LYS C 1 26 ? 24.962 23.964 143.487 1.00 68.03 26 LYS C O 1
ATOM 1946 N N . ALA C 1 32 ? 18.877 15.687 142.630 1.00 87.96 32 ALA C N 1
ATOM 1947 C CA . ALA C 1 32 ? 19.352 15.987 141.282 1.00 78.26 32 ALA C CA 1
ATOM 1948 C C . ALA C 1 32 ? 19.426 14.723 140.432 1.00 75.40 32 ALA C C 1
ATOM 1949 O O . ALA C 1 32 ? 19.877 13.677 140.897 1.00 73.82 32 ALA C O 1
ATOM 1951 N N . THR C 1 33 ? 18.984 14.832 139.183 1.00 76.36 33 THR C N 1
ATOM 1952 C CA . THR C 1 33 ? 18.885 13.675 138.293 1.00 76.32 33 THR C CA 1
ATOM 1953 C C . THR C 1 33 ? 19.433 13.984 136.900 1.00 83.02 33 THR C C 1
ATOM 1954 O O . THR C 1 33 ? 19.135 15.031 136.327 1.00 87.84 33 THR C O 1
ATOM 1958 N N . THR C 1 34 ? 20.204 13.049 136.350 1.00 75.80 34 THR C N 1
ATOM 1959 C CA . THR C 1 34 ? 21.012 13.322 135.174 1.00 60.40 34 THR C CA 1
ATOM 1960 C C . THR C 1 34 ? 20.755 12.436 133.958 1.00 59.21 34 THR C C 1
ATOM 1961 O O . THR C 1 34 ? 20.354 11.281 134.074 1.00 70.09 34 THR C O 1
ATOM 1965 N N . VAL C 1 35 ? 21.002 13.011 132.789 1.00 52.61 35 VAL C N 1
ATOM 1966 C CA . VAL C 1 35 ? 21.038 12.290 131.529 1.00 50.98 35 VAL C CA 1
ATOM 1967 C C . VAL C 1 35 ? 22.107 12.958 130.670 1.00 49.45 35 VAL C C 1
ATOM 1968 O O . VAL C 1 35 ? 22.100 14.186 130.516 1.00 51.30 35 VAL C O 1
ATOM 1972 N N . VAL C 1 36 ? 23.024 12.147 130.144 1.00 38.52 36 VAL C N 1
ATOM 1973 C CA . VAL C 1 36 ? 24.106 12.617 129.293 1.00 35.21 36 VAL C CA 1
ATOM 1974 C C . VAL C 1 36 ? 23.923 11.980 127.932 1.00 39.74 36 VAL C C 1
ATOM 1975 O O . VAL C 1 36 ? 23.629 10.797 127.828 1.00 47.44 36 VAL C O 1
ATOM 1979 N N . GLU C 1 37 ? 24.091 12.758 126.879 1.00 33.79 37 GLU C N 1
ATOM 1980 C CA . GLU C 1 37 ? 23.956 12.222 125.538 1.00 34.09 37 GLU C CA 1
ATOM 1981 C C . GLU C 1 37 ? 25.153 12.723 124.789 1.00 28.82 37 GLU C C 1
ATOM 1982 O O . GLU C 1 37 ? 25.451 13.899 124.845 1.00 38.26 37 GLU C O 1
ATOM 1988 N N . TRP C 1 38 ? 25.856 11.836 124.107 1.00 28.17 38 TRP C N 1
ATOM 1989 C CA . TRP C 1 38 ? 26.995 12.264 123.327 1.00 28.92 38 TRP C CA 1
ATOM 1990 C C . TRP C 1 38 ? 26.689 12.072 121.850 1.00 31.38 38 TRP C C 1
ATOM 1991 O O . TRP C 1 38 ? 26.266 11.005 121.427 1.00 30.93 38 TRP C O 1
ATOM 2002 N N . PHE C 1 39 ? 26.877 13.120 121.066 1.00 32.81 39 PHE C N 1
ATOM 2003 C CA . PHE C 1 39 ? 26.648 13.026 119.636 1.00 36.43 39 PHE C CA 1
ATOM 2004 C C . PHE C 1 39 ? 27.914 13.300 118.858 1.00 26.80 39 PHE C C 1
ATOM 2005 O O . PHE C 1 39 ? 28.833 13.954 119.353 1.00 24.63 39 PHE C O 1
ATOM 2013 N N . TYR C 1 40 ? 27.923 12.830 117.618 1.00 31.42 40 TYR C N 1
ATOM 2014 C CA . TYR C 1 40 ? 28.995 13.108 116.692 1.00 38.53 40 TYR C CA 1
ATOM 2015 C C . TYR C 1 40 ? 28.423 13.501 115.357 1.00 45.58 40 TYR C C 1
ATOM 2016 O O . TYR C 1 40 ? 27.379 13.005 114.949 1.00 49.42 40 TYR C O 1
ATOM 2025 N N . ARG C 1 41 ? 29.144 14.364 114.660 1.00 47.93 41 ARG C N 1
ATOM 2026 C CA . ARG C 1 41 ? 28.689 14.900 113.399 1.00 44.94 41 ARG C CA 1
ATOM 2027 C C . ARG C 1 41 ? 29.890 15.117 112.499 1.00 57.63 41 ARG C C 1
ATOM 2028 O O . ARG C 1 41 ? 30.776 15.907 112.816 1.00 59.66 41 ARG C O 1
ATOM 2036 N N . PRO C 1 42 ? 29.930 14.429 111.358 1.00 69.07 42 PRO C N 1
ATOM 2037 C CA . PRO C 1 42 ? 31.043 14.685 110.455 1.00 76.46 42 PRO C CA 1
ATOM 2038 C C . PRO C 1 42 ? 30.777 15.988 109.714 1.00 82.29 42 PRO C C 1
ATOM 2039 O O . PRO C 1 42 ? 29.632 16.232 109.330 1.00 81.57 42 PRO C O 1
ATOM 2043 N N . GLU C 1 43 ? 31.810 16.818 109.539 1.00 87.24 43 GLU C N 1
ATOM 2044 C CA . GLU C 1 43 ? 31.660 18.141 108.920 1.00 83.67 43 GLU C CA 1
ATOM 2045 C C . GLU C 1 43 ? 30.846 18.106 107.636 1.00 86.44 43 GLU C C 1
ATOM 2046 O O . GLU C 1 43 ? 31.255 17.502 106.645 1.00 85.78 43 GLU C O 1
ATOM 2052 N N . GLY C 1 44 ? 29.692 18.766 107.677 1.00 90.50 44 GLY C N 1
ATOM 2053 C CA . GLY C 1 44 ? 28.709 18.682 106.611 1.00 96.78 44 GLY C CA 1
ATOM 2054 C C . GLY C 1 44 ? 27.552 17.794 107.022 1.00 98.65 44 GLY C C 1
ATOM 2055 O O . GLY C 1 44 ? 26.391 18.179 106.888 1.00 107.18 44 GLY C O 1
ATOM 2056 N N . GLY C 1 45 ? 27.862 16.607 107.538 1.00 93.54 45 GLY C N 1
ATOM 2057 C CA . GLY C 1 45 ? 26.827 15.632 107.887 1.00 89.43 45 GLY C CA 1
ATOM 2058 C C . GLY C 1 45 ? 25.944 16.080 109.033 1.00 78.17 45 GLY C C 1
ATOM 2059 O O . GLY C 1 45 ? 25.923 17.256 109.401 1.00 77.57 45 GLY C O 1
ATOM 2060 N N . LYS C 1 46 ? 25.218 15.133 109.614 1.00 69.89 46 LYS C N 1
ATOM 2061 C CA . LYS C 1 46 ? 24.341 15.450 110.735 1.00 71.54 46 LYS C CA 1
ATOM 2062 C C . LYS C 1 46 ? 24.579 14.601 111.986 1.00 72.41 46 LYS C C 1
ATOM 2063 O O . LYS C 1 46 ? 24.926 13.426 111.889 1.00 78.45 46 LYS C O 1
ATOM 2069 N N . ASP C 1 47 ? 24.348 15.206 113.151 1.00 69.10 47 ASP C N 1
ATOM 2070 C CA . ASP C 1 47 ? 24.629 14.606 114.470 1.00 63.37 47 ASP C CA 1
ATOM 2071 C C . ASP C 1 47 ? 23.937 13.291 114.771 1.00 61.72 47 ASP C C 1
ATOM 2072 O O . ASP C 1 47 ? 22.710 13.245 114.813 1.00 72.14 47 ASP C O 1
ATOM 2077 N N . PHE C 1 48 ? 24.696 12.231 115.039 1.00 53.70 48 PHE C N 1
ATOM 2078 C CA . PHE C 1 48 ? 24.070 11.007 115.562 1.00 43.37 48 PHE C CA 1
ATOM 2079 C C . PHE C 1 48 ? 24.585 10.650 116.956 1.00 43.50 48 PHE C C 1
ATOM 2080 O O . PHE C 1 48 ? 25.698 10.993 117.308 1.00 45.82 48 PHE C O 1
ATOM 2088 N N . LEU C 1 49 ? 23.768 9.974 117.751 1.00 46.90 49 LEU C N 1
ATOM 2089 C CA . LEU C 1 49 ? 24.147 9.618 119.113 1.00 45.32 49 LEU C CA 1
ATOM 2090 C C . LEU C 1 49 ? 25.278 8.591 119.121 1.00 47.73 49 LEU C C 1
ATOM 2091 O O . LEU C 1 49 ? 25.323 7.722 118.248 1.00 44.61 49 LEU C O 1
ATOM 2096 N N . ILE C 1 50 ? 26.185 8.688 120.096 1.00 44.96 50 ILE C N 1
ATOM 2097 C CA . ILE C 1 50 ? 27.277 7.712 120.229 1.00 40.45 50 ILE C CA 1
ATOM 2098 C C . ILE C 1 50 ? 27.416 7.167 121.651 1.00 37.71 50 ILE C C 1
ATOM 2099 O O . ILE C 1 50 ? 27.996 6.105 121.854 1.00 41.12 50 ILE C O 1
ATOM 2104 N N . TYR C 1 51 ? 26.906 7.907 122.627 1.00 31.28 51 TYR C N 1
ATOM 2105 C CA . TYR C 1 51 ? 26.940 7.476 124.009 1.00 31.08 51 TYR C CA 1
ATOM 2106 C C . TYR C 1 51 ? 25.743 8.049 124.729 1.00 38.79 51 TYR C C 1
ATOM 2107 O O . TYR C 1 51 ? 25.357 9.182 124.467 1.00 43.81 51 TYR C O 1
ATOM 2116 N N . GLU C 1 52 ? 25.174 7.274 125.649 1.00 42.67 52 GLU C N 1
ATOM 2117 C CA . GLU C 1 52 ? 24.000 7.699 126.397 1.00 40.61 52 GLU C CA 1
ATOM 2118 C C . GLU C 1 52 ? 24.015 7.206 127.833 1.00 43.60 52 GLU C C 1
ATOM 2119 O O . GLU C 1 52 ? 24.158 6.015 128.082 1.00 51.33 52 GLU C O 1
ATOM 2125 N N . TYR C 1 53 ? 23.855 8.118 128.781 1.00 45.00 53 TYR C N 1
ATOM 2126 C CA . TYR C 1 53 ? 23.422 7.701 130.100 1.00 43.34 53 TYR C CA 1
ATOM 2127 C C . TYR C 1 53 ? 21.967 8.117 130.292 1.00 57.79 53 TYR C C 1
ATOM 2128 O O . TYR C 1 53 ? 21.651 9.304 130.437 1.00 67.00 53 TYR C O 1
ATOM 2137 N N . ARG C 1 54 ? 21.088 7.118 130.280 1.00 62.73 54 ARG C N 1
ATOM 2138 C CA . ARG C 1 54 ? 19.651 7.309 130.492 1.00 66.46 54 ARG C CA 1
ATOM 2139 C C . ARG C 1 54 ? 19.087 6.135 131.301 1.00 72.92 54 ARG C C 1
ATOM 2140 O O . ARG C 1 54 ? 18.715 5.096 130.742 1.00 73.23 54 ARG C O 1
ATOM 2148 N N . ASN C 1 55 ? 19.000 6.334 132.616 1.00 74.07 55 ASN C N 1
ATOM 2149 C CA . ASN C 1 55 ? 18.717 5.256 133.554 1.00 72.35 55 ASN C CA 1
ATOM 2150 C C . ASN C 1 55 ? 19.747 4.160 133.302 1.00 67.66 55 ASN C C 1
ATOM 2151 O O . ASN C 1 55 ? 19.409 3.052 132.873 1.00 73.45 55 ASN C O 1
ATOM 2156 N N . GLY C 1 56 ? 21.006 4.503 133.559 1.00 60.18 56 GLY C N 1
ATOM 2157 C CA . GLY C 1 56 ? 22.136 3.627 133.283 1.00 58.81 56 GLY C CA 1
ATOM 2158 C C . GLY C 1 56 ? 22.850 3.915 131.968 1.00 64.60 56 GLY C C 1
ATOM 2159 O O . GLY C 1 56 ? 22.290 4.528 131.047 1.00 60.84 56 GLY C O 1
ATOM 2160 N N . HIS C 1 57 ? 24.099 3.468 131.878 1.00 61.10 57 HIS C N 1
ATOM 2161 C CA . HIS C 1 57 ? 24.863 3.546 130.642 1.00 48.35 57 HIS C CA 1
ATOM 2162 C C . HIS C 1 57 ? 24.345 2.537 129.613 1.00 51.91 57 HIS C C 1
ATOM 2163 O O . HIS C 1 57 ? 24.380 1.330 129.839 1.00 53.33 57 HIS C O 1
ATOM 2170 N N . GLN C 1 58 ? 23.856 3.042 128.484 1.00 56.18 58 GLN C N 1
ATOM 2171 C CA . GLN C 1 58 ? 23.222 2.192 127.469 1.00 64.24 58 GLN C CA 1
ATOM 2172 C C . GLN C 1 58 ? 24.198 1.732 126.393 1.00 67.14 58 GLN C C 1
ATOM 2173 O O . GLN C 1 58 ? 25.260 2.323 126.219 1.00 65.65 58 GLN C O 1
ATOM 2179 N N . GLU C 1 59 ? 23.825 0.677 125.673 1.00 70.92 59 GLU C N 1
ATOM 2180 C CA . GLU C 1 59 ? 24.528 0.277 124.458 1.00 78.72 59 GLU C CA 1
ATOM 2181 C C . GLU C 1 59 ? 24.025 1.128 123.309 1.00 77.67 59 GLU C C 1
ATOM 2182 O O . GLU C 1 59 ? 22.832 1.145 123.017 1.00 84.92 59 GLU C O 1
ATOM 2188 N N . VAL C 1 60 ? 24.930 1.851 122.670 1.00 73.02 60 VAL C N 1
ATOM 2189 C CA . VAL C 1 60 ? 24.549 2.732 121.579 1.00 66.93 60 VAL C CA 1
ATOM 2190 C C . VAL C 1 60 ? 25.186 2.200 120.309 1.00 69.41 60 VAL C C 1
ATOM 2191 O O . VAL C 1 60 ? 26.394 1.997 120.251 1.00 77.34 60 VAL C O 1
ATOM 2195 N N . GLU C 1 61 ? 24.369 1.936 119.302 1.00 72.48 61 GLU C N 1
ATOM 2196 C CA . GLU C 1 61 ? 24.915 1.478 118.043 1.00 73.27 61 GLU C CA 1
ATOM 2197 C C . GLU C 1 61 ? 25.479 2.636 117.236 1.00 63.00 61 GLU C C 1
ATOM 2198 O O . GLU C 1 61 ? 24.799 3.640 116.984 1.00 61.50 61 GLU C O 1
ATOM 2204 N N . SER C 1 62 ? 26.737 2.475 116.845 1.00 59.52 62 SER C N 1
ATOM 2205 C CA . SER C 1 62 ? 27.457 3.463 116.067 1.00 58.29 62 SER C CA 1
ATOM 2206 C C . SER C 1 62 ? 28.779 2.864 115.628 1.00 57.61 62 SER C C 1
ATOM 2207 O O . SER C 1 62 ? 29.220 1.858 116.186 1.00 58.04 62 SER C O 1
ATOM 2210 N N . PRO C 1 63 ? 29.436 3.502 114.648 1.00 58.72 63 PRO C N 1
ATOM 2211 C CA . PRO C 1 63 ? 30.818 3.165 114.298 1.00 66.18 63 PRO C CA 1
ATOM 2212 C C . PRO C 1 63 ? 31.813 3.406 115.450 1.00 66.77 63 PRO C C 1
ATOM 2213 O O . PRO C 1 63 ? 33.004 3.095 115.314 1.00 70.28 63 PRO C O 1
ATOM 2217 N N . PHE C 1 64 ? 31.337 3.957 116.566 1.00 61.81 64 PHE C N 1
ATOM 2218 C CA . PHE C 1 64 ? 32.192 4.153 117.740 1.00 57.56 64 PHE C CA 1
ATOM 2219 C C . PHE C 1 64 ? 32.070 2.989 118.719 1.00 61.50 64 PHE C C 1
ATOM 2220 O O . PHE C 1 64 ? 32.897 2.849 119.639 1.00 49.89 64 PHE C O 1
ATOM 2228 N N . GLN C 1 65 ? 31.041 2.161 118.513 1.00 67.81 65 GLN C N 1
ATOM 2229 C CA . GLN C 1 65 ? 30.743 1.047 119.416 1.00 68.68 65 GLN C CA 1
ATOM 2230 C C . GLN C 1 65 ? 31.955 0.152 119.596 1.00 64.70 65 GLN C C 1
ATOM 2231 O O . GLN C 1 65 ? 32.548 -0.323 118.628 1.00 61.39 65 GLN C O 1
ATOM 2237 N N . GLY C 1 66 ? 32.325 -0.048 120.853 1.00 63.42 66 GLY C N 1
ATOM 2238 C CA . GLY C 1 66 ? 33.496 -0.827 121.182 1.00 64.04 66 GLY C CA 1
ATOM 2239 C C . GLY C 1 66 ? 34.740 0.028 121.271 1.00 62.70 66 GLY C C 1
ATOM 2240 O O . GLY C 1 66 ? 35.818 -0.488 121.561 1.00 64.84 66 GLY C O 1
ATOM 2241 N N . ARG C 1 67 ? 34.607 1.330 121.021 1.00 58.24 67 ARG C N 1
ATOM 2242 C CA . ARG C 1 67 ? 35.769 2.229 121.113 1.00 51.55 67 ARG C CA 1
ATOM 2243 C C . ARG C 1 67 ? 35.592 3.417 122.051 1.00 45.34 67 ARG C C 1
ATOM 2244 O O . ARG C 1 67 ? 36.428 4.332 122.093 1.00 48.74 67 ARG C O 1
ATOM 2252 N N . LEU C 1 68 ? 34.515 3.393 122.818 1.00 38.89 68 LEU C N 1
ATOM 2253 C CA . LEU C 1 68 ? 34.270 4.444 123.781 1.00 38.39 68 LEU C CA 1
ATOM 2254 C C . LEU C 1 68 ? 34.454 3.881 125.162 1.00 38.73 68 LEU C C 1
ATOM 2255 O O . LEU C 1 68 ? 34.173 2.708 125.397 1.00 50.12 68 LEU C O 1
ATOM 2260 N N . GLN C 1 69 ? 34.912 4.725 126.077 1.00 36.36 69 GLN C N 1
ATOM 2261 C CA . GLN C 1 69 ? 35.170 4.318 127.448 1.00 38.77 69 GLN C CA 1
ATOM 2262 C C . GLN C 1 69 ? 34.843 5.471 128.376 1.00 39.67 69 GLN C C 1
ATOM 2263 O O . GLN C 1 69 ? 35.339 6.579 128.182 1.00 42.46 69 GLN C O 1
ATOM 2269 N N . TRP C 1 70 ? 34.018 5.190 129.381 1.00 40.59 70 TRP C N 1
ATOM 2270 C CA . TRP C 1 70 ? 33.502 6.191 130.303 1.00 28.25 70 TRP C CA 1
ATOM 2271 C C . TRP C 1 70 ? 34.579 6.744 131.227 1.00 32.79 70 TRP C C 1
ATOM 2272 O O . TRP C 1 70 ? 35.460 6.021 131.691 1.00 36.24 70 TRP C O 1
ATOM 2283 N N . ASN C 1 71 ? 34.473 8.027 131.523 1.00 29.36 71 ASN C N 1
ATOM 2284 C CA . ASN C 1 71 ? 35.559 8.732 132.155 1.00 30.72 71 ASN C CA 1
ATOM 2285 C C . ASN C 1 71 ? 35.015 9.735 133.135 1.00 31.70 71 ASN C C 1
ATOM 2286 O O . ASN C 1 71 ? 35.711 10.676 133.521 1.00 37.36 71 ASN C O 1
ATOM 2291 N N . GLY C 1 72 ? 33.755 9.554 133.507 1.00 24.54 72 GLY C N 1
ATOM 2292 C CA . GLY C 1 72 ? 33.044 10.558 134.274 1.00 39.94 72 GLY C CA 1
ATOM 2293 C C . GLY C 1 72 ? 33.265 10.380 135.757 1.00 45.05 72 GLY C C 1
ATOM 2294 O O . GLY C 1 72 ? 33.839 9.379 136.195 1.00 48.64 72 GLY C O 1
ATOM 2295 N N . SER C 1 73 ? 32.823 11.359 136.533 1.00 40.10 73 SER C N 1
ATOM 2296 C CA . SER C 1 73 ? 32.927 11.266 137.977 1.00 38.85 73 SER C CA 1
ATOM 2297 C C . SER C 1 73 ? 31.659 10.614 138.520 1.00 48.22 73 SER C C 1
ATOM 2298 O O . SER C 1 73 ? 30.723 10.341 137.764 1.00 47.92 73 SER C O 1
ATOM 2301 N N . LYS C 1 74 ? 31.620 10.369 139.824 1.00 52.63 74 LYS C N 1
ATOM 2302 C CA . LYS C 1 74 ? 30.436 9.776 140.417 1.00 55.70 74 LYS C CA 1
ATOM 2303 C C . LYS C 1 74 ? 29.391 10.835 140.685 1.00 62.54 74 LYS C C 1
ATOM 2304 O O . LYS C 1 74 ? 28.203 10.581 140.518 1.00 59.16 74 LYS C O 1
ATOM 2310 N N . ASP C 1 75 ? 29.844 12.022 141.075 1.00 62.53 75 ASP C N 1
ATOM 2311 C CA . ASP C 1 75 ? 28.945 13.149 141.262 1.00 50.44 75 ASP C CA 1
ATOM 2312 C C . ASP C 1 75 ? 28.246 13.554 139.963 1.00 43.22 75 ASP C C 1
ATOM 2313 O O . ASP C 1 75 ? 27.342 14.383 139.976 1.00 51.84 75 ASP C O 1
ATOM 2318 N N . LEU C 1 76 ? 28.675 12.988 138.840 1.00 47.07 76 LEU C N 1
ATOM 2319 C CA . LEU C 1 76 ? 28.065 13.286 137.536 1.00 45.22 76 LEU C CA 1
ATOM 2320 C C . LEU C 1 76 ? 28.280 14.708 137.026 1.00 38.72 76 LEU C C 1
ATOM 2321 O O . LEU C 1 76 ? 27.641 15.116 136.065 1.00 42.40 76 LEU C O 1
ATOM 2326 N N . GLN C 1 77 ? 29.180 15.447 137.675 1.00 35.14 77 GLN C N 1
ATOM 2327 C CA . GLN C 1 77 ? 29.609 16.778 137.222 1.00 34.05 77 GLN C CA 1
ATOM 2328 C C . GLN C 1 77 ? 30.612 16.687 136.066 1.00 29.75 77 GLN C C 1
ATOM 2329 O O . GLN C 1 77 ? 30.655 17.564 135.198 1.00 37.01 77 GLN C O 1
ATOM 2335 N N . ASP C 1 78 ? 31.428 15.635 136.089 1.00 27.50 78 ASP C N 1
ATOM 2336 C CA . ASP C 1 78 ? 32.295 15.257 134.978 1.00 22.49 78 ASP C CA 1
ATOM 2337 C C . ASP C 1 78 ? 31.651 14.074 134.244 1.00 31.53 78 ASP C C 1
ATOM 2338 O O . ASP C 1 78 ? 31.427 13.012 134.841 1.00 34.55 78 ASP C O 1
ATOM 2343 N N . VAL C 1 79 ? 31.369 14.270 132.955 1.00 22.87 79 VAL C N 1
ATOM 2344 C CA . VAL C 1 79 ? 30.691 13.268 132.125 1.00 24.42 79 VAL C CA 1
ATOM 2345 C C . VAL C 1 79 ? 31.521 12.920 130.879 1.00 32.66 79 VAL C C 1
ATOM 2346 O O . VAL C 1 79 ? 30.999 12.452 129.858 1.00 28.18 79 VAL C O 1
ATOM 2350 N N . SER C 1 80 ? 32.828 13.140 130.993 1.00 36.87 80 SER C N 1
ATOM 2351 C CA . SER C 1 80 ? 33.781 12.894 129.913 1.00 26.70 80 SER C CA 1
ATOM 2352 C C . SER C 1 80 ? 33.819 11.439 129.465 1.00 29.77 80 SER C C 1
ATOM 2353 O O . SER C 1 80 ? 33.590 10.519 130.250 1.00 22.63 80 SER C O 1
ATOM 2356 N N . ILE C 1 81 ? 34.101 11.253 128.183 1.00 35.75 81 ILE C N 1
ATOM 2357 C CA . ILE C 1 81 ? 34.354 9.940 127.630 1.00 28.79 81 ILE C CA 1
ATOM 2358 C C . ILE C 1 81 ? 35.702 9.955 126.914 1.00 29.78 81 ILE C C 1
ATOM 2359 O O . ILE C 1 81 ? 36.254 11.022 126.610 1.00 32.39 81 ILE C O 1
ATOM 2364 N N . THR C 1 82 ? 36.222 8.763 126.647 1.00 24.57 82 THR C N 1
ATOM 2365 C CA . THR C 1 82 ? 37.446 8.602 125.876 1.00 30.25 82 THR C CA 1
ATOM 2366 C C . THR C 1 82 ? 37.177 7.812 124.616 1.00 25.88 82 THR C C 1
ATOM 2367 O O . THR C 1 82 ? 36.525 6.771 124.651 1.00 31.45 82 THR C O 1
ATOM 2371 N N . VAL C 1 83 ? 37.694 8.309 123.506 1.00 29.79 83 VAL C N 1
ATOM 2372 C CA . VAL C 1 83 ? 37.700 7.547 122.281 1.00 37.01 83 VAL C CA 1
ATOM 2373 C C . VAL C 1 83 ? 39.048 6.890 122.182 1.00 48.04 83 VAL C C 1
ATOM 2374 O O . VAL C 1 83 ? 40.066 7.580 122.060 1.00 49.80 83 VAL C O 1
ATOM 2378 N N . LEU C 1 84 ? 39.051 5.563 122.250 1.00 49.00 84 LEU C N 1
ATOM 2379 C CA . LEU C 1 84 ? 40.275 4.787 122.137 1.00 45.24 84 LEU C CA 1
ATOM 2380 C C . LEU C 1 84 ? 40.717 4.710 120.684 1.00 45.61 84 LEU C C 1
ATOM 2381 O O . LEU C 1 84 ? 39.878 4.666 119.768 1.00 50.84 84 LEU C O 1
ATOM 2386 N N . ASN C 1 85 ? 42.033 4.712 120.479 1.00 43.63 85 ASN C N 1
ATOM 2387 C CA . ASN C 1 85 ? 42.604 4.331 119.195 1.00 60.66 85 ASN C CA 1
ATOM 2388 C C . ASN C 1 85 ? 42.109 5.262 118.088 1.00 58.95 85 ASN C C 1
ATOM 2389 O O . ASN C 1 85 ? 41.381 4.852 117.177 1.00 63.46 85 ASN C O 1
ATOM 2394 N N . VAL C 1 86 ? 42.516 6.521 118.176 1.00 47.77 86 VAL C N 1
ATOM 2395 C CA . VAL C 1 86 ? 41.923 7.571 117.355 1.00 43.80 86 VAL C CA 1
ATOM 2396 C C . VAL C 1 86 ? 42.449 7.556 115.917 1.00 45.77 86 VAL C C 1
ATOM 2397 O O . VAL C 1 86 ? 43.641 7.335 115.681 1.00 42.73 86 VAL C O 1
ATOM 2401 N N . THR C 1 87 ? 41.531 7.767 114.970 1.00 47.15 87 THR C N 1
ATOM 2402 C CA . THR C 1 87 ? 41.853 7.857 113.540 1.00 47.35 87 THR C CA 1
ATOM 2403 C C . THR C 1 87 ? 41.491 9.201 112.925 1.00 47.60 87 THR C C 1
ATOM 2404 O O . THR C 1 87 ? 40.571 9.879 113.391 1.00 42.31 87 THR C O 1
ATOM 2408 N N . LEU C 1 88 ? 42.194 9.552 111.845 1.00 48.69 88 LEU C N 1
ATOM 2409 C CA . LEU C 1 88 ? 41.878 10.745 111.067 1.00 54.00 88 LEU C CA 1
ATOM 2410 C C . LEU C 1 88 ? 40.379 10.873 110.814 1.00 59.49 88 LEU C C 1
ATOM 2411 O O . LEU C 1 88 ? 39.869 11.991 110.696 1.00 64.76 88 LEU C O 1
ATOM 2416 N N . ASN C 1 89 ? 39.683 9.735 110.756 1.00 50.27 89 ASN C N 1
ATOM 2417 C CA . ASN C 1 89 ? 38.236 9.720 110.545 1.00 47.65 89 ASN C CA 1
ATOM 2418 C C . ASN C 1 89 ? 37.382 10.245 111.700 1.00 46.04 89 ASN C C 1
ATOM 2419 O O . ASN C 1 89 ? 36.208 10.600 111.509 1.00 44.92 89 ASN C O 1
ATOM 2424 N N . ASP C 1 90 ? 37.974 10.289 112.891 1.00 47.61 90 ASP C N 1
ATOM 2425 C CA . ASP C 1 90 ? 37.275 10.736 114.088 1.00 49.10 90 ASP C CA 1
ATOM 2426 C C . ASP C 1 90 ? 37.235 12.248 114.198 1.00 42.18 90 ASP C C 1
ATOM 2427 O O . ASP C 1 90 ? 36.649 12.781 115.141 1.00 43.56 90 ASP C O 1
ATOM 2432 N N . SER C 1 91 ? 37.861 12.943 113.254 1.00 36.69 91 SER C N 1
ATOM 2433 C CA . SER C 1 91 ? 37.742 14.393 113.220 1.00 40.97 91 SER C CA 1
ATOM 2434 C C . SER C 1 91 ? 36.287 14.703 112.979 1.00 45.17 91 SER C C 1
ATOM 2435 O O . SER C 1 91 ? 35.608 13.948 112.288 1.00 47.56 91 SER C O 1
ATOM 2438 N N . GLY C 1 92 ? 35.817 15.794 113.570 1.00 25.06 92 GLY C N 1
ATOM 2439 C CA . GLY C 1 92 ? 34.414 16.168 113.526 1.00 31.11 92 GLY C CA 1
ATOM 2440 C C . GLY C 1 92 ? 34.035 16.937 114.771 1.00 32.12 92 GLY C C 1
ATOM 2441 O O . GLY C 1 92 ? 34.895 17.276 115.584 1.00 27.20 92 GLY C O 1
ATOM 2442 N N . LEU C 1 93 ? 32.743 17.206 114.916 1.00 33.31 93 LEU C N 1
ATOM 2443 C CA . LEU C 1 93 ? 32.225 17.961 116.037 1.00 26.94 93 LEU C CA 1
ATOM 2444 C C . LEU C 1 93 ? 31.470 17.046 116.992 1.00 33.34 93 LEU C C 1
ATOM 2445 O O . LEU C 1 93 ? 30.490 16.390 116.610 1.00 36.26 93 LEU C O 1
ATOM 2450 N N . TYR C 1 94 ? 31.936 17.004 118.233 1.00 29.05 94 TYR C N 1
ATOM 2451 C CA . TYR C 1 94 ? 31.318 16.179 119.253 1.00 20.45 94 TYR C CA 1
ATOM 2452 C C . TYR C 1 94 ? 30.471 17.040 120.163 1.00 32.37 94 TYR C C 1
ATOM 2453 O O . TYR C 1 94 ? 30.877 18.131 120.578 1.00 31.81 94 TYR C O 1
ATOM 2462 N N . THR C 1 95 ? 29.276 16.569 120.465 1.00 30.57 95 THR C N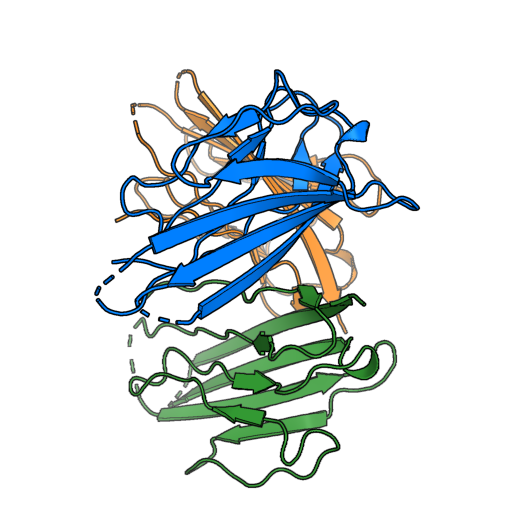 1
ATOM 2463 C CA . THR C 1 95 ? 28.393 17.362 121.288 1.00 32.31 95 THR C CA 1
ATOM 2464 C C . THR C 1 95 ? 28.127 16.638 122.581 1.00 33.60 95 THR C C 1
ATOM 2465 O O . THR C 1 95 ? 27.826 15.449 122.570 1.00 26.45 95 THR C O 1
ATOM 2469 N N . CYS C 1 96 ? 28.246 17.354 123.693 1.00 28.71 96 CYS C N 1
ATOM 2470 C CA . CYS C 1 96 ? 27.911 16.783 124.986 1.00 26.69 96 CYS C CA 1
ATOM 2471 C C . CYS C 1 96 ? 26.709 17.511 125.622 1.00 31.29 96 CYS C C 1
ATOM 2472 O O . CYS C 1 96 ? 26.802 18.675 126.031 1.00 28.45 96 CYS C O 1
ATOM 2475 N N . ASN C 1 97 ? 25.577 16.810 125.668 1.00 26.54 97 ASN C N 1
ATOM 2476 C CA . ASN C 1 97 ? 24.332 17.302 126.268 1.00 29.17 97 ASN C CA 1
ATOM 2477 C C . ASN C 1 97 ? 24.077 16.720 127.654 1.00 31.50 97 ASN C C 1
ATOM 2478 O O . ASN C 1 97 ? 23.958 15.500 127.821 1.00 31.04 97 ASN C O 1
ATOM 2483 N N . VAL C 1 98 ? 24.005 17.590 128.650 1.00 32.53 98 VAL C N 1
ATOM 2484 C CA . VAL C 1 98 ? 23.694 17.143 129.989 1.00 42.18 98 VAL C CA 1
ATOM 2485 C C . VAL C 1 98 ? 22.482 17.886 130.481 1.00 48.84 98 VAL C C 1
ATOM 2486 O O . VAL C 1 98 ? 22.517 19.100 130.637 1.00 46.38 98 VAL C O 1
ATOM 2490 N N . SER C 1 99 ? 21.405 17.164 130.734 1.00 52.44 99 SER C N 1
ATOM 2491 C CA . SER C 1 99 ? 20.213 17.807 131.246 1.00 53.98 99 SER C CA 1
ATOM 2492 C C . SER C 1 99 ? 19.907 17.223 132.602 1.00 62.96 99 SER C C 1
ATOM 2493 O O . SER C 1 99 ? 19.931 16.007 132.774 1.00 63.99 99 SER C O 1
ATOM 2496 N N . ARG C 1 100 ? 19.627 18.090 133.563 1.00 66.45 100 ARG C N 1
ATOM 2497 C CA . ARG C 1 100 ? 19.437 17.642 134.927 1.00 65.48 100 ARG C CA 1
ATOM 2498 C C . ARG C 1 100 ? 17.989 17.807 135.356 1.00 77.95 100 ARG C C 1
ATOM 2499 O O . ARG C 1 100 ? 17.307 18.737 134.925 1.00 80.99 100 ARG C O 1
ATOM 2507 N N . GLU C 1 101 ? 17.517 16.899 136.206 1.00 83.22 101 GLU C N 1
ATOM 2508 C CA . GLU C 1 101 ? 16.196 17.031 136.801 1.00 91.05 101 GLU C CA 1
ATOM 2509 C C . GLU C 1 101 ? 16.274 17.750 138.142 1.00 96.81 101 GLU C C 1
ATOM 2510 O O . GLU C 1 101 ? 16.349 17.120 139.199 1.00 100.00 101 GLU C O 1
ATOM 2516 N N . PHE C 1 110 ? 14.508 22.368 136.189 1.00 87.29 110 PHE C N 1
ATOM 2517 C CA . PHE C 1 110 ? 15.196 21.696 135.088 1.00 84.07 110 PHE C CA 1
ATOM 2518 C C . PHE C 1 110 ? 16.276 22.574 134.434 1.00 73.82 110 PHE C C 1
ATOM 2519 O O . PHE C 1 110 ? 15.962 23.621 133.856 1.00 75.80 110 PHE C O 1
ATOM 2527 N N . VAL C 1 111 ? 17.530 22.120 134.508 1.00 65.33 111 VAL C N 1
ATOM 2528 C CA . VAL C 1 111 ? 18.696 22.842 133.970 1.00 62.00 111 VAL C CA 1
ATOM 2529 C C . VAL C 1 111 ? 19.418 22.027 132.893 1.00 61.29 111 VAL C C 1
ATOM 2530 O O . VAL C 1 111 ? 19.735 20.860 133.108 1.00 57.99 111 VAL C O 1
ATOM 2534 N N . LYS C 1 112 ? 19.692 22.650 131.748 1.00 60.59 112 LYS C N 1
ATOM 2535 C CA . LYS C 1 112 ? 20.307 21.951 130.616 1.00 52.47 112 LYS C CA 1
ATOM 2536 C C . LYS C 1 112 ? 21.615 22.583 130.117 1.00 57.19 112 LYS C C 1
ATOM 2537 O O . LYS C 1 112 ? 21.700 23.789 129.926 1.00 58.97 112 LYS C O 1
ATOM 2543 N N . THR C 1 113 ? 22.631 21.758 129.893 1.00 59.71 113 THR C N 1
ATOM 2544 C CA . THR C 1 113 ? 23.925 22.269 129.456 1.00 51.68 113 THR C CA 1
ATOM 2545 C C . THR C 1 113 ? 24.423 21.574 128.192 1.00 45.95 113 THR C C 1
ATOM 2546 O O . THR C 1 113 ? 24.147 20.393 127.975 1.00 49.94 113 THR C O 1
ATOM 2550 N N . THR C 1 114 ? 25.155 22.321 127.362 1.00 48.35 114 THR C N 1
ATOM 2551 C CA . THR C 1 114 ? 25.750 21.773 126.132 1.00 43.69 114 THR C CA 1
ATOM 2552 C C . THR C 1 114 ? 27.175 22.271 125.811 1.00 43.74 114 THR C C 1
ATOM 2553 O O . THR C 1 114 ? 27.458 23.469 125.851 1.00 47.77 114 THR C O 1
ATOM 2557 N N . ARG C 1 115 ? 28.058 21.327 125.506 1.00 41.59 115 ARG C N 1
ATOM 2558 C CA . ARG C 1 115 ? 29.429 21.624 125.120 1.00 35.07 115 ARG C CA 1
ATOM 2559 C C . ARG C 1 115 ? 29.716 21.095 123.720 1.00 27.09 115 ARG C C 1
ATOM 2560 O O . ARG C 1 115 ? 29.301 19.991 123.361 1.00 26.61 115 ARG C O 1
ATOM 2568 N N . LEU C 1 116 ? 30.432 21.882 122.931 1.00 28.29 1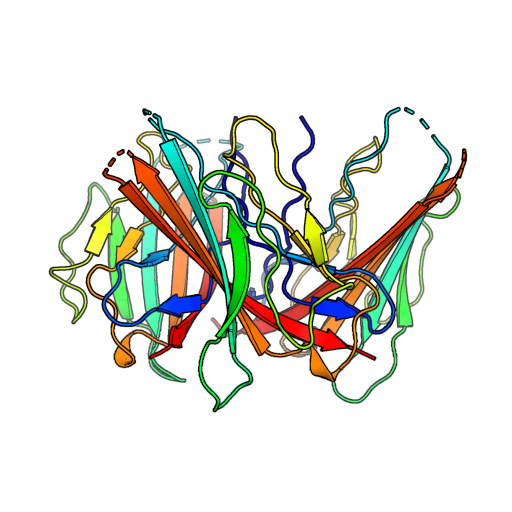16 LEU C N 1
ATOM 2569 C CA . LEU C 1 116 ? 30.796 21.454 121.597 1.00 22.64 116 LEU C CA 1
ATOM 2570 C C . LEU C 1 116 ? 32.290 21.247 121.532 1.00 27.49 116 LEU C C 1
ATOM 2571 O O . LEU C 1 116 ? 33.049 22.063 122.044 1.00 31.97 116 LEU C O 1
ATOM 2576 N N . ILE C 1 117 ? 32.722 20.151 120.926 1.00 27.01 117 ILE C N 1
ATOM 2577 C CA . ILE C 1 117 ? 34.150 19.927 120.791 1.00 21.11 117 ILE C CA 1
ATOM 2578 C C . ILE C 1 117 ? 34.509 19.731 119.329 1.00 25.91 117 ILE C C 1
ATOM 2579 O O . ILE C 1 117 ? 34.140 18.711 118.735 1.00 28.20 117 ILE C O 1
ATOM 2584 N N . PRO C 1 118 ? 35.231 20.708 118.739 1.00 25.88 118 PRO C N 1
ATOM 2585 C CA . PRO C 1 118 ? 35.565 20.491 117.340 1.00 26.09 118 PRO C CA 1
ATOM 2586 C C . PRO C 1 118 ? 36.875 19.715 117.237 1.00 27.59 118 PRO C C 1
ATOM 2587 O O . PRO C 1 118 ? 37.968 20.303 117.159 1.00 22.08 118 PRO C O 1
ATOM 2591 N N . LEU C 1 119 ? 36.751 18.394 117.258 1.00 28.08 119 LEU C N 1
ATOM 2592 C CA . LEU C 1 119 ? 37.912 17.534 117.258 1.00 22.40 119 LEU C CA 1
ATOM 2593 C C . LEU C 1 119 ? 38.657 17.487 115.917 1.00 28.58 119 LEU C C 1
ATOM 2594 O O . LEU C 1 119 ? 38.060 17.284 114.852 1.00 34.67 119 LEU C O 1
ATOM 2599 N N . ARG C 1 120 ? 39.972 17.660 115.996 1.00 18.82 120 ARG C N 1
ATOM 2600 C CA . ARG C 1 120 ? 40.848 17.626 114.834 1.00 25.12 120 ARG C CA 1
ATOM 2601 C C . ARG C 1 120 ? 42.038 16.691 115.091 1.00 27.93 120 ARG C C 1
ATOM 2602 O O . ARG C 1 120 ? 42.767 16.841 116.074 1.00 29.07 120 ARG C O 1
ATOM 2610 N N . VAL C 1 121 ? 42.224 15.729 114.196 1.00 34.44 121 VAL C N 1
ATOM 2611 C CA . VAL C 1 121 ? 43.175 14.647 114.421 1.00 34.89 121 VAL C CA 1
ATOM 2612 C C . VAL C 1 121 ? 44.420 14.781 113.582 1.00 28.62 121 VAL C C 1
ATOM 2613 O O . VAL C 1 121 ? 44.348 14.895 112.366 1.00 36.76 121 VAL C O 1
ATOM 2617 N N . HIS C 1 122 ? 45.566 14.734 114.239 1.00 29.54 122 HIS C N 1
ATOM 2618 C CA . HIS C 1 122 ? 46.838 14.866 113.546 1.00 41.92 122 HIS C CA 1
ATOM 2619 C C . HIS C 1 122 ? 47.561 13.541 113.383 1.00 52.00 122 HIS C C 1
ATOM 2620 O O . HIS C 1 122 ? 47.702 12.767 114.332 1.00 42.33 122 HIS C O 1
ATOM 2627 N N . HIS C 1 123 ? 48.054 13.292 112.180 1.00 63.34 123 HIS C N 1
ATOM 2628 C CA . HIS C 1 123 ? 48.964 12.177 111.989 1.00 73.21 123 HIS C CA 1
ATOM 2629 C C . HIS C 1 123 ? 50.409 12.666 112.029 1.00 74.91 123 HIS C C 1
ATOM 2630 O O . HIS C 1 123 ? 50.810 13.383 112.950 1.00 71.25 123 HIS C O 1
#

Organism: Homo sapiens (NCBI:txid9606)

Solvent-accessible surface area: 16994 Å² total; per-residue (Å²): 196,46,50,47,8,15,11,26,39,14,5,23,68,44,66,88,13,74,0,27,2,20,9,40,78,90,148,104,74,12,14,0,33,0,45,12,77,46,176,88,36,177,62,70,49,4,23,26,47,100,137,26,92,71,161,20,156,22,108,8,82,74,58,35,84,72,53,25,36,206,76,27,27,32,0,0,0,9,3,67,108,4,49,76,128,7,37,16,17,0,13,0,22,2,18,17,82,135,181,78,106,39,38,38,14,5,33,8,120,13,27,121,121,206,34,56,50,7,16,12,24,37,9,5,42,81,42,65,86,12,83,0,21,3,23,9,44,77,156,103,74,8,10,0,31,0,48,12,46,51,105,60,57,79,59,74,49,3,21,26,47,100,135,27,91,71,163,22,160,22,102,6,84,74,51,35,90,66,49,23,40,112,84,27,36,35,0,0,0,9,2,72,104,3,43,64,125,4,35,15,19,0,16,0,22,2,10,19,113,182,90,107,41,34,47,14,5,35,9,102,14,29,148,105,56,53,8,16,9,26,40,16,5,46,81,44,66,86,12,85,0,20,1,24,7,34,75,154,116,77,12,29,0,34,0,42,13,44,56,158,84,42,177,47,74,43,5,24,25,52,104,141,26,97,74,165,20,161,22,107,9,88,79,51,34,88,70,48,22,38,205,80,36,30,32,0,0,0,10,0,68,108,3,45,82,126,4,39,6,9,0,11,0,29,1,20,12,142,173,104,108,36,41,46,10,5,24,6,113,14,31,158